Protein AF-A0A956K9M1-F1 (afdb_monomer_lite)

pLDDT: mean 91.15, std 8.99, range [33.88, 98.75]

Secondary structure (DSSP, 8-state):
-EEEEEETTTTEEEEEEE--STTS-EEEEEE-TTSEEEEEETTT--EEEEETTEEEEEE--S--TTGGG-SEEEEEEEE-TT-TTS--EEEEEEEE-SSSS-EEEEEEEEEEEE-TTT--EEEEEEEEEES-EEEE-TTS-EEEEETTTTEEEEE-TTT--EEEEEE-TT----SSEEEEEETTEEEEEEEPPPTTHHHHHHTTTTHHHHHHHSHHHHHHHHHHHHHTS-BTTTBTTS-HHHHHHHHHTSHHHHS-TT-PPEEEEEE--S-TTSS-S-EEEEES--SS--S-----SSS-S---

Sequence (304 aa):
GEIWTCDPLTDAFAEVGQVTCGSGLVYSMAVDHEGQGWIEDLDSRDLIRIDLANPQNCTEPPWVPGNGGFTYFGMGFVGDDTIAGGDCERLYLHSYSGQGPFTEGPGIGKLAAYDPADGSLTVLADIDYDGGEIDGTGDGRLFAFAGDPSKLIEYDPQTGDVLDVMVLADLPKTSASAFAFHSGDFYFFTEAVPPACGPCLEACTPTYLECLADPECAASLQCALDLGQLTDDCGGLAPQEVHNCLANQCLDSCFPVGGKPSQVTRLDWDESEGQGKVLEVVNAMAPIRVVGAGTSICAPLEVP

Radius of gyration: 19.81 Å; chains: 1; bounding box: 52×40×52 Å

Foldseek 3Di:
DWDWDADLVVRDIDTQGFQPPDVSAFQAWAAAQQRWIWTQHPPQSFTWIARSNGNPDIDGFPEDACVVNANDWAKEWAADPPDPDPGGTWIKTKHAPPDDPWAFAFLPIWIWIADRVHGDIGTQDRHGIHYWHWYYANVGWIWTFTHVQTWIWTADPRRRDTDDIDRPPPDHAEPAWEWEDDDQKIKIKAFFFAPQLVVLLVVLPDLSVVLCVDPVSVQLAVQCLRHLHRDCSHNVPRDVSSVCSCVPPCVCVSANDQGGFIWMWMFNRNCPVVPHGDIDGSGNGDPHRHRYDYDHNPHPPDDD

Structure (mmCIF, N/CA/C/O backbone):
data_AF-A0A956K9M1-F1
#
_entry.id   AF-A0A956K9M1-F1
#
loop_
_atom_site.group_PDB
_atom_site.id
_atom_site.type_symbol
_atom_site.label_atom_id
_atom_site.label_alt_id
_atom_site.label_comp_id
_atom_site.label_asym_id
_atom_site.label_entity_id
_atom_site.label_seq_id
_atom_site.pdbx_PDB_ins_code
_atom_site.Cartn_x
_atom_site.Cartn_y
_atom_site.Cartn_z
_atom_site.occupancy
_atom_site.B_iso_or_equiv
_atom_site.auth_seq_id
_atom_site.auth_comp_id
_atom_site.auth_asym_id
_atom_site.auth_atom_id
_atom_site.pdbx_PDB_model_num
ATOM 1 N N . GLY A 1 1 ? 4.391 15.221 -0.868 1.00 87.88 1 GLY A N 1
ATOM 2 C CA . GLY A 1 1 ? 3.368 14.190 -1.062 1.00 87.88 1 GLY A CA 1
ATOM 3 C C . GLY A 1 1 ? 2.221 14.852 -1.767 1.00 87.88 1 GLY A C 1
ATOM 4 O O . GLY A 1 1 ? 1.945 16.015 -1.484 1.00 87.88 1 GLY A O 1
ATOM 5 N N . GLU A 1 2 ? 1.604 14.158 -2.707 1.00 92.69 2 GLU A N 1
ATOM 6 C CA . GLU A 1 2 ? 0.445 14.650 -3.449 1.00 92.69 2 GLU A CA 1
ATOM 7 C C . GLU A 1 2 ? -0.739 13.740 -3.143 1.00 92.69 2 GLU A C 1
ATOM 9 O O . GLU A 1 2 ? -0.564 12.532 -2.996 1.00 92.69 2 GLU A O 1
ATOM 14 N N . ILE A 1 3 ? -1.926 14.326 -3.038 1.00 94.88 3 ILE A N 1
ATOM 15 C CA . ILE A 1 3 ? -3.191 13.617 -2.885 1.00 94.88 3 ILE A CA 1
ATOM 16 C C . ILE A 1 3 ? -3.884 13.597 -4.235 1.00 94.88 3 ILE A C 1
ATOM 18 O O . ILE A 1 3 ? -3.988 14.625 -4.910 1.00 94.88 3 ILE A O 1
ATOM 22 N N . TRP A 1 4 ? -4.372 12.421 -4.599 1.00 96.00 4 TRP A N 1
ATOM 23 C CA . TRP A 1 4 ? -5.077 12.163 -5.842 1.00 96.00 4 TRP A CA 1
ATOM 24 C C . TRP A 1 4 ? -6.339 11.360 -5.547 1.00 96.00 4 TRP A C 1
ATOM 26 O O . TRP A 1 4 ? -6.348 10.535 -4.635 1.00 96.00 4 TRP A O 1
ATOM 36 N N . THR A 1 5 ? -7.392 11.577 -6.328 1.00 94.81 5 THR A N 1
ATOM 37 C CA . THR A 1 5 ? -8.515 10.640 -6.407 1.00 94.81 5 THR A CA 1
ATOM 38 C C . THR A 1 5 ? -8.314 9.693 -7.584 1.00 94.81 5 THR A C 1
ATOM 40 O O . THR A 1 5 ? -7.739 10.076 -8.604 1.00 94.81 5 THR A O 1
ATOM 43 N N . CYS A 1 6 ? -8.794 8.461 -7.430 1.00 94.75 6 CYS A N 1
ATOM 44 C CA . CYS A 1 6 ? -8.887 7.457 -8.484 1.00 94.75 6 CYS A CA 1
ATOM 45 C C . CYS A 1 6 ? -10.361 7.068 -8.623 1.00 94.75 6 CYS A C 1
ATOM 47 O O . CYS A 1 6 ? -10.976 6.657 -7.639 1.00 94.75 6 CYS A O 1
ATOM 49 N N . ASP A 1 7 ? -10.934 7.237 -9.812 1.00 93.75 7 ASP A N 1
ATOM 50 C CA . ASP A 1 7 ? -12.268 6.737 -10.141 1.00 93.75 7 ASP A CA 1
ATOM 51 C C . ASP A 1 7 ? -12.136 5.351 -10.794 1.00 93.75 7 ASP A C 1
ATOM 53 O O . ASP A 1 7 ? -11.761 5.273 -11.969 1.00 93.75 7 ASP A O 1
ATOM 57 N N . PRO A 1 8 ? -12.460 4.259 -10.080 1.00 89.88 8 PRO A N 1
ATOM 58 C CA . PRO A 1 8 ? -12.302 2.906 -10.604 1.00 89.88 8 PRO A CA 1
ATOM 59 C C . PRO A 1 8 ? -13.246 2.583 -11.771 1.00 89.88 8 PRO A C 1
ATOM 61 O O . PRO A 1 8 ? -12.985 1.642 -12.515 1.00 89.88 8 PRO A O 1
ATOM 64 N N . LEU A 1 9 ? -14.324 3.352 -11.976 1.00 88.00 9 LEU A N 1
ATOM 65 C CA . LEU A 1 9 ? -15.261 3.130 -13.084 1.00 88.00 9 LEU A CA 1
ATOM 66 C C . LEU A 1 9 ? -14.752 3.710 -14.404 1.00 88.00 9 LEU A C 1
ATOM 68 O O . LEU A 1 9 ? -15.096 3.212 -15.478 1.00 88.00 9 LEU A O 1
ATOM 72 N N . THR A 1 10 ? -13.989 4.801 -14.334 1.00 91.50 10 THR A N 1
ATOM 73 C CA . THR A 1 10 ? -13.478 5.511 -15.516 1.00 91.50 10 THR A CA 1
ATOM 74 C C . THR A 1 10 ? -11.970 5.413 -15.680 1.00 91.50 10 THR A C 1
ATOM 76 O O . THR A 1 10 ? -11.446 5.890 -16.687 1.00 91.50 10 THR A O 1
ATOM 79 N N . ASP A 1 11 ? -11.291 4.793 -14.715 1.00 89.94 11 ASP A N 1
ATOM 80 C CA . ASP A 1 11 ? -9.838 4.729 -14.613 1.00 89.94 11 ASP A CA 1
ATOM 81 C C . ASP A 1 11 ? -9.170 6.122 -14.618 1.00 89.94 11 ASP A C 1
ATOM 83 O O . ASP A 1 11 ? -8.074 6.352 -15.139 1.00 89.94 11 ASP A O 1
ATOM 87 N N . ALA A 1 12 ? -9.882 7.114 -14.077 1.00 94.25 12 ALA A N 1
ATOM 88 C CA . ALA A 1 12 ? -9.448 8.500 -14.088 1.00 94.25 12 ALA A CA 1
ATOM 89 C C . ALA A 1 12 ? -8.765 8.873 -12.774 1.00 94.25 12 ALA A C 1
ATOM 91 O O . ALA A 1 12 ? -9.319 8.699 -11.690 1.00 94.25 12 ALA A O 1
ATOM 92 N N . PHE A 1 13 ? -7.589 9.481 -12.896 1.00 96.69 13 PHE A N 1
ATOM 93 C CA . PHE A 1 13 ? -6.879 10.099 -11.785 1.00 96.69 13 PHE A CA 1
ATOM 94 C C . PHE A 1 13 ? -7.046 11.616 -11.828 1.00 96.69 13 PHE A C 1
ATOM 96 O O . PHE A 1 13 ? -6.885 12.234 -12.886 1.00 96.69 13 PHE A O 1
ATOM 103 N N . ALA A 1 14 ? -7.317 12.227 -10.678 1.00 96.38 14 ALA A N 1
ATOM 104 C CA . ALA A 1 14 ? -7.372 13.678 -10.541 1.00 96.38 14 ALA A CA 1
ATOM 105 C C . ALA A 1 14 ? -6.569 14.149 -9.327 1.00 96.38 14 ALA A C 1
ATOM 107 O O . ALA A 1 14 ? -6.742 13.641 -8.221 1.00 96.38 14 ALA A O 1
ATOM 108 N N . GLU A 1 15 ? -5.694 15.132 -9.538 1.00 95.88 15 GLU A N 1
ATOM 109 C CA . GLU A 1 15 ? -4.942 15.752 -8.450 1.00 95.88 15 GLU A CA 1
ATOM 110 C C . GLU A 1 15 ? -5.897 16.555 -7.563 1.00 95.88 15 GLU A C 1
ATOM 112 O O . GLU A 1 15 ? -6.681 17.378 -8.044 1.00 95.88 15 GLU A O 1
ATOM 117 N N . VAL A 1 16 ? -5.806 16.322 -6.258 1.00 94.75 16 VAL A N 1
ATOM 118 C CA . VAL A 1 16 ? -6.547 17.055 -5.230 1.00 94.75 16 VAL A CA 1
ATOM 119 C C . VAL A 1 16 ? -5.688 18.192 -4.683 1.00 94.75 16 VAL A C 1
ATOM 121 O O . VAL A 1 16 ? -6.146 19.328 -4.559 1.00 94.75 16 VAL A O 1
ATOM 124 N N . GLY A 1 17 ? -4.422 17.904 -4.378 1.00 93.88 17 GLY A N 1
ATOM 125 C CA . GLY A 1 17 ? -3.460 18.906 -3.937 1.00 93.88 17 GLY A CA 1
ATOM 126 C C . GLY A 1 17 ? -2.275 18.320 -3.180 1.00 93.88 17 GLY A C 1
ATOM 127 O O . GLY A 1 17 ? -2.119 17.110 -3.047 1.00 93.88 17 GLY A O 1
ATOM 128 N N . GLN A 1 18 ? -1.424 19.200 -2.660 1.00 93.38 18 GLN A N 1
ATOM 129 C CA . GLN A 1 18 ? -0.199 18.811 -1.963 1.00 93.38 18 GLN A CA 1
ATOM 130 C C . GLN A 1 18 ? -0.388 18.717 -0.450 1.00 93.38 18 GLN A C 1
ATOM 132 O O . GLN A 1 18 ? -1.002 19.593 0.162 1.00 93.38 18 GLN A O 1
ATOM 137 N N . VAL A 1 19 ? 0.247 17.709 0.147 1.00 91.38 19 VAL A N 1
ATOM 138 C CA . VAL A 1 19 ? 0.427 17.593 1.597 1.00 91.38 19 VAL A CA 1
ATOM 139 C C . VAL A 1 19 ? 1.571 18.512 2.011 1.00 91.38 19 VAL A C 1
ATOM 141 O O . VAL A 1 19 ? 2.724 18.290 1.635 1.00 91.38 19 VAL A O 1
ATOM 144 N N . THR A 1 20 ? 1.259 19.553 2.781 1.00 90.62 20 THR A N 1
ATOM 145 C CA . THR A 1 20 ? 2.244 20.541 3.267 1.00 90.62 20 THR A CA 1
ATOM 146 C C . THR A 1 20 ? 2.568 20.399 4.754 1.00 90.62 20 THR A C 1
ATOM 148 O O . THR A 1 20 ? 3.214 21.273 5.330 1.00 90.62 20 THR A O 1
ATOM 151 N N . CYS A 1 21 ? 2.075 19.339 5.383 1.00 90.12 21 CYS A N 1
ATOM 152 C CA . CYS A 1 21 ? 2.193 19.081 6.814 1.00 90.12 21 CYS A CA 1
ATOM 153 C C . CYS A 1 21 ? 3.240 18.006 7.092 1.00 90.12 21 CYS A C 1
ATOM 155 O O . CYS A 1 21 ? 3.580 17.237 6.195 1.00 90.12 21 CYS A O 1
ATOM 157 N N . GLY A 1 22 ? 3.764 17.977 8.321 1.00 90.31 22 GLY A N 1
ATOM 158 C CA . GLY A 1 22 ? 4.891 17.110 8.664 1.00 90.31 22 GLY A CA 1
ATOM 159 C C . GLY A 1 22 ? 6.127 17.420 7.819 1.00 90.31 22 GLY A C 1
ATOM 160 O O . GLY A 1 22 ? 6.456 18.585 7.578 1.00 90.31 22 GLY A O 1
ATOM 161 N N . SER A 1 23 ? 6.804 16.373 7.355 1.00 92.81 23 SER A N 1
ATOM 162 C CA . SER A 1 23 ? 7.864 16.456 6.343 1.00 92.81 23 SER A CA 1
ATOM 163 C C . SER A 1 23 ? 7.312 16.657 4.928 1.00 92.81 23 SER A C 1
ATOM 165 O O . SER A 1 23 ? 8.042 17.056 4.017 1.00 92.81 23 SER A O 1
ATOM 167 N N . GLY A 1 24 ? 6.020 16.381 4.732 1.00 88.88 24 GLY A N 1
ATOM 168 C CA . GLY A 1 24 ? 5.377 16.300 3.429 1.00 88.88 24 GLY A CA 1
ATOM 169 C C . GLY A 1 24 ? 5.704 15.005 2.682 1.00 88.88 24 GLY A C 1
ATOM 170 O O . GLY A 1 24 ? 5.257 14.846 1.548 1.00 88.88 24 GLY A O 1
ATOM 171 N N . LEU A 1 25 ? 6.470 14.078 3.256 1.00 90.19 25 LEU A N 1
ATOM 172 C CA . LEU A 1 25 ? 6.719 12.756 2.686 1.00 90.19 25 LEU A CA 1
ATOM 173 C C . LEU A 1 25 ? 5.716 11.760 3.269 1.00 90.19 25 LEU A C 1
ATOM 175 O O . LEU A 1 25 ? 5.535 11.683 4.478 1.00 90.19 25 LEU A O 1
ATOM 179 N N . VAL A 1 26 ? 5.055 11.006 2.394 1.00 92.06 26 VAL A N 1
ATOM 180 C CA . VAL A 1 26 ? 3.988 10.069 2.767 1.00 92.06 26 VAL A CA 1
ATOM 181 C C . VAL A 1 26 ? 4.551 8.655 2.731 1.00 92.06 26 VAL A C 1
ATOM 183 O O . VAL A 1 26 ? 5.216 8.301 1.754 1.00 92.06 26 VAL A O 1
ATOM 186 N N . TYR A 1 27 ? 4.290 7.871 3.774 1.00 93.94 27 TYR A N 1
ATOM 187 C CA . TYR A 1 27 ? 4.576 6.437 3.789 1.00 93.94 27 TYR A CA 1
ATOM 188 C C . TYR A 1 27 ? 3.321 5.604 3.522 1.00 93.94 27 TYR A C 1
ATOM 190 O O . TYR A 1 27 ? 3.374 4.717 2.685 1.00 93.94 27 TYR A O 1
ATOM 198 N N . SER A 1 28 ? 2.208 5.925 4.185 1.00 95.50 28 SER A N 1
ATOM 199 C CA . SER A 1 28 ? 0.942 5.185 4.114 1.00 95.50 28 SER A CA 1
ATOM 200 C C . SER A 1 28 ? -0.247 6.137 4.273 1.00 95.50 28 SER A C 1
ATOM 202 O O . SER A 1 28 ? -0.081 7.261 4.765 1.00 95.50 28 SER A O 1
ATOM 204 N N . MET A 1 29 ? -1.437 5.715 3.838 1.00 96.12 29 MET A N 1
ATOM 205 C CA . MET A 1 29 ? -2.655 6.525 3.887 1.00 96.12 29 MET A CA 1
ATOM 206 C C . MET A 1 29 ? -3.911 5.677 4.125 1.00 96.12 29 MET A C 1
ATOM 208 O O . MET A 1 29 ? -4.049 4.633 3.507 1.00 96.12 29 MET A O 1
ATOM 212 N N . ALA A 1 30 ? -4.854 6.185 4.921 1.00 96.25 30 ALA A N 1
ATOM 213 C CA . ALA A 1 30 ? -6.238 5.710 5.003 1.00 96.25 30 ALA A CA 1
ATOM 214 C C . ALA A 1 30 ? -7.220 6.890 4.870 1.00 96.25 30 ALA A C 1
ATOM 216 O O . ALA A 1 30 ? -6.821 8.050 5.002 1.00 96.25 30 ALA A O 1
ATOM 217 N N . VAL A 1 31 ? -8.501 6.618 4.611 1.00 94.75 31 VAL A N 1
ATOM 218 C CA . VAL A 1 31 ? -9.548 7.650 4.506 1.00 94.75 31 VAL A CA 1
ATOM 219 C C . VAL A 1 31 ? -10.726 7.273 5.391 1.00 94.75 31 VAL A C 1
ATOM 221 O O . VAL A 1 31 ? -11.236 6.166 5.268 1.00 94.75 31 VAL A O 1
ATOM 224 N N . ASP A 1 32 ? -11.152 8.187 6.259 1.00 93.00 32 ASP A N 1
ATOM 225 C CA . ASP A 1 32 ? -12.304 7.968 7.139 1.00 93.00 32 ASP A CA 1
ATOM 226 C C . ASP A 1 32 ? -13.643 8.382 6.489 1.00 93.00 32 ASP A C 1
ATOM 228 O O . ASP A 1 32 ? -13.717 8.924 5.378 1.00 93.00 32 ASP A O 1
ATOM 232 N N . HIS A 1 33 ? -14.742 8.104 7.179 1.00 89.75 33 HIS A N 1
ATOM 233 C CA . HIS A 1 33 ? -16.123 8.399 6.797 1.00 89.75 33 HIS A CA 1
ATOM 234 C C . HIS A 1 33 ? -16.451 9.894 6.733 1.00 89.75 33 HIS A C 1
ATOM 236 O O . HIS A 1 33 ? -17.427 10.278 6.086 1.00 89.75 33 HIS A O 1
ATOM 242 N N . GLU A 1 34 ? -15.639 10.747 7.360 1.00 89.50 34 GLU A N 1
ATOM 243 C CA . GLU A 1 34 ? -15.756 12.206 7.286 1.00 89.50 34 GLU A CA 1
ATOM 244 C C . GLU A 1 34 ? -14.971 12.788 6.096 1.00 89.50 34 GLU A C 1
ATOM 246 O O . GLU A 1 34 ? -14.918 14.010 5.917 1.00 89.50 34 GLU A O 1
ATOM 251 N N . GLY A 1 35 ? -14.356 11.933 5.270 1.00 90.62 35 GLY A N 1
ATOM 252 C CA . GLY A 1 35 ? -13.523 12.352 4.147 1.00 90.62 35 GLY A CA 1
ATOM 253 C C . GLY A 1 35 ? -12.202 12.971 4.598 1.00 90.62 35 GLY A C 1
ATOM 254 O O . GLY A 1 35 ? -11.652 13.818 3.889 1.00 90.62 35 GLY A O 1
ATOM 255 N N . GLN A 1 36 ? -11.697 12.591 5.773 1.00 93.56 36 GLN A N 1
ATOM 256 C CA . GLN A 1 36 ? -10.361 12.966 6.215 1.00 93.56 36 GLN A CA 1
ATOM 257 C C . GLN A 1 36 ? -9.350 11.906 5.784 1.00 93.56 36 GLN A C 1
ATOM 259 O O . GLN A 1 36 ? -9.553 10.704 5.951 1.00 93.56 36 GLN A O 1
ATOM 264 N N . GLY A 1 37 ? -8.220 12.366 5.258 1.00 95.38 37 GLY A N 1
ATOM 265 C CA . GLY A 1 37 ? -7.063 11.526 4.996 1.00 95.38 37 GLY A CA 1
ATOM 266 C C . GLY A 1 37 ? -6.228 11.374 6.258 1.00 95.38 37 GLY A C 1
ATOM 267 O O . GLY A 1 37 ? -5.840 12.370 6.863 1.00 95.38 37 GLY A O 1
ATOM 268 N N . TRP A 1 38 ? -5.915 10.144 6.630 1.00 96.81 38 TRP A N 1
ATOM 269 C CA . TRP A 1 38 ? -4.969 9.799 7.684 1.00 96.81 38 TRP A CA 1
ATOM 270 C C . TRP A 1 38 ? -3.669 9.385 7.021 1.00 96.81 38 TRP A C 1
ATOM 272 O O . TRP A 1 38 ? -3.685 8.517 6.159 1.00 96.81 38 TRP A O 1
ATOM 282 N N . ILE A 1 39 ? -2.563 10.031 7.369 1.00 96.69 39 ILE A N 1
ATOM 283 C CA . ILE A 1 39 ? -1.270 9.890 6.697 1.00 96.69 39 ILE A CA 1
ATOM 284 C C . ILE A 1 39 ? -0.215 9.519 7.724 1.00 96.69 39 ILE A C 1
ATOM 286 O O . ILE A 1 39 ? -0.049 10.233 8.711 1.00 96.69 39 ILE A O 1
ATOM 290 N N . GLU A 1 40 ? 0.532 8.451 7.460 1.00 96.56 40 GLU A N 1
ATOM 291 C CA . GLU A 1 40 ? 1.794 8.213 8.153 1.00 96.56 40 GLU A CA 1
ATOM 292 C C . GLU A 1 40 ? 2.888 9.025 7.455 1.00 96.56 40 GLU A C 1
ATOM 294 O O . GLU A 1 40 ? 3.178 8.829 6.267 1.00 96.56 40 GLU A O 1
ATOM 299 N N . ASP A 1 41 ? 3.481 9.964 8.188 1.00 95.31 41 ASP A N 1
ATOM 300 C CA . ASP A 1 41 ? 4.607 10.756 7.707 1.00 95.31 41 ASP A CA 1
ATOM 301 C C . ASP A 1 41 ? 5.881 9.907 7.682 1.00 95.31 41 ASP A C 1
ATOM 303 O O . ASP A 1 41 ? 6.277 9.323 8.691 1.00 95.31 41 ASP A O 1
ATOM 307 N N . LEU A 1 42 ? 6.555 9.865 6.535 1.00 93.06 42 LEU A N 1
ATOM 308 C CA . LEU A 1 42 ? 7.711 8.993 6.327 1.00 93.06 42 LEU A CA 1
ATOM 309 C C . LEU A 1 42 ? 8.895 9.321 7.252 1.00 93.06 42 LEU A C 1
ATOM 311 O O . LEU A 1 42 ? 9.603 8.414 7.694 1.00 93.06 42 LEU A O 1
ATOM 315 N N . ASP A 1 43 ? 9.136 10.601 7.535 1.00 93.31 43 ASP A N 1
ATOM 316 C CA . ASP A 1 43 ? 10.315 11.026 8.291 1.00 93.31 43 ASP A CA 1
ATOM 317 C C . ASP A 1 43 ? 10.043 11.013 9.797 1.00 93.31 43 ASP A C 1
ATOM 319 O O . ASP A 1 43 ? 10.848 10.484 10.574 1.00 93.31 43 ASP A O 1
ATOM 323 N N . SER A 1 44 ? 8.927 11.611 10.230 1.00 93.75 44 SER A N 1
ATOM 324 C CA . SER A 1 44 ? 8.593 11.701 11.656 1.00 93.75 44 SER A CA 1
ATOM 325 C C . SER A 1 44 ? 7.967 10.421 12.203 1.00 93.75 44 SER A C 1
ATOM 327 O O . SER A 1 44 ? 8.075 10.184 13.410 1.00 93.75 44 SER A O 1
ATOM 329 N N . ARG A 1 45 ? 7.369 9.590 11.334 1.00 94.62 45 ARG A N 1
ATOM 330 C CA . ARG A 1 45 ? 6.555 8.404 11.680 1.00 94.62 45 ARG A CA 1
ATOM 331 C C . ARG A 1 45 ? 5.342 8.762 12.533 1.00 94.62 45 ARG A C 1
ATOM 333 O O . ARG A 1 45 ? 4.876 7.975 13.362 1.00 94.62 45 ARG A O 1
ATOM 340 N N . ASP A 1 46 ? 4.912 10.010 12.396 1.00 94.88 46 ASP A N 1
ATOM 341 C CA . ASP A 1 46 ? 3.738 10.533 13.066 1.00 94.88 46 ASP A CA 1
ATOM 342 C C . ASP A 1 46 ? 2.499 10.329 12.193 1.00 94.88 46 ASP A C 1
ATOM 344 O O . ASP A 1 46 ? 2.614 10.197 10.971 1.00 94.88 46 ASP A O 1
ATOM 348 N N . LEU A 1 47 ? 1.321 10.333 12.815 1.00 95.94 47 LEU A N 1
ATOM 349 C CA . LEU A 1 47 ? 0.066 10.385 12.082 1.00 95.94 47 LEU A CA 1
ATOM 350 C C . LEU A 1 47 ? -0.345 11.838 11.884 1.00 95.94 47 LEU A C 1
ATOM 352 O O . LEU A 1 47 ? -0.344 12.651 12.805 1.00 95.94 47 LEU A O 1
ATOM 356 N N . ILE A 1 48 ? -0.738 12.159 10.661 1.00 95.88 48 ILE A N 1
ATOM 357 C CA . ILE A 1 48 ? -1.269 13.460 10.282 1.00 95.88 48 ILE A CA 1
ATOM 358 C C . ILE A 1 48 ? -2.649 13.219 9.701 1.00 95.88 48 ILE A C 1
ATOM 360 O O . ILE A 1 48 ? -2.811 12.411 8.791 1.00 95.88 48 ILE A O 1
ATOM 364 N N . ARG A 1 49 ? -3.646 13.946 10.197 1.00 96.19 49 ARG A N 1
ATOM 365 C CA . ARG A 1 49 ? -4.981 13.954 9.606 1.00 96.19 49 ARG A CA 1
ATOM 366 C C . ARG A 1 49 ? -5.177 15.220 8.789 1.00 96.19 49 ARG A C 1
ATOM 368 O O . ARG A 1 49 ? -4.883 16.310 9.283 1.00 96.19 49 ARG A O 1
ATOM 375 N N . ILE A 1 50 ? -5.688 15.075 7.574 1.00 95.31 50 ILE A N 1
ATOM 376 C CA . ILE A 1 50 ? -5.942 16.161 6.629 1.00 95.31 50 ILE A CA 1
ATOM 377 C C . ILE A 1 50 ? -7.389 16.146 6.144 1.00 95.31 50 ILE A C 1
ATOM 379 O O . ILE A 1 50 ? -7.978 15.084 5.971 1.00 95.31 50 ILE A O 1
ATOM 383 N N . ASP A 1 51 ? -7.932 17.321 5.843 1.00 93.31 51 ASP A N 1
ATOM 384 C CA . ASP A 1 51 ? -9.181 17.438 5.087 1.00 93.31 51 ASP A CA 1
ATOM 385 C C . ASP A 1 51 ? -8.889 17.189 3.600 1.00 93.31 51 ASP A C 1
ATOM 387 O O . ASP A 1 51 ? -8.117 17.935 2.994 1.00 93.31 51 ASP A O 1
ATOM 391 N N . LEU A 1 52 ? -9.489 16.168 2.980 1.00 92.81 52 LEU A N 1
ATOM 392 C CA . LEU A 1 52 ? -9.245 15.885 1.560 1.00 92.81 52 LEU A CA 1
ATOM 393 C C . LEU A 1 52 ? -9.767 16.994 0.640 1.00 92.81 52 LEU A C 1
ATOM 395 O O . LEU A 1 52 ? -9.235 17.172 -0.451 1.00 92.81 52 LEU A O 1
ATOM 399 N N . ALA A 1 53 ? -10.745 17.798 1.063 1.00 91.44 53 ALA A N 1
ATOM 400 C CA . ALA A 1 53 ? -11.169 18.971 0.299 1.00 91.44 53 ALA A CA 1
ATOM 401 C C . ALA A 1 53 ? -10.164 20.136 0.394 1.00 91.44 53 ALA A C 1
ATOM 403 O O . ALA A 1 53 ? -10.229 21.080 -0.398 1.00 91.44 53 ALA A O 1
ATOM 404 N N . ASN A 1 54 ? -9.245 20.094 1.363 1.00 90.94 54 ASN A N 1
ATOM 405 C CA . ASN A 1 54 ? -8.225 21.111 1.601 1.00 90.94 54 ASN A CA 1
ATOM 406 C C . ASN A 1 54 ? -6.971 20.491 2.261 1.00 90.94 54 ASN A C 1
ATOM 408 O O . ASN A 1 54 ? -6.760 20.694 3.463 1.00 90.94 54 ASN A O 1
ATOM 412 N N . PRO A 1 55 ? -6.119 19.765 1.502 1.00 91.62 55 PRO A N 1
ATOM 413 C CA . PRO A 1 55 ? -5.010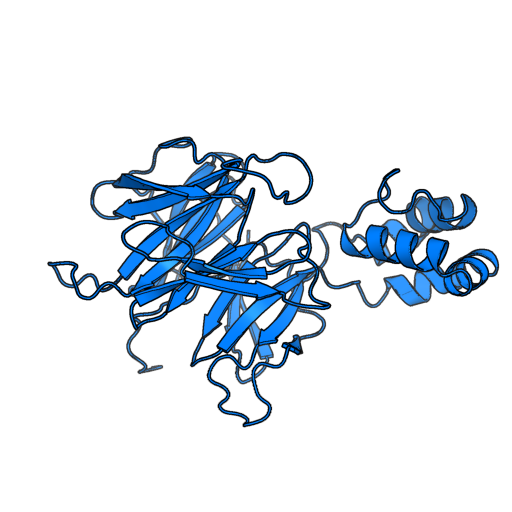 18.960 2.045 1.00 91.62 55 PRO A CA 1
ATOM 414 C C . PRO A 1 55 ? -3.940 19.726 2.842 1.00 91.62 55 PRO A C 1
ATOM 416 O O . PRO A 1 55 ? -3.044 19.122 3.430 1.00 91.62 55 PRO A O 1
ATOM 419 N N . GLN A 1 56 ? -4.001 21.059 2.853 1.00 90.00 56 GLN A N 1
ATOM 420 C CA . GLN A 1 56 ? -3.129 21.923 3.648 1.00 90.00 56 GLN A CA 1
ATOM 421 C C . GLN A 1 56 ? -3.641 22.139 5.084 1.00 90.00 56 GLN A C 1
ATOM 423 O O . GLN A 1 56 ? -2.914 22.687 5.916 1.00 90.00 56 GLN A O 1
ATOM 428 N N . ASN A 1 57 ? -4.889 21.765 5.381 1.00 92.06 57 ASN A N 1
ATOM 429 C CA . ASN A 1 57 ? -5.482 21.867 6.708 1.00 92.06 57 ASN A CA 1
ATOM 430 C C . ASN A 1 57 ? -5.263 20.570 7.488 1.00 92.06 57 ASN A C 1
ATOM 432 O O . ASN A 1 57 ? -5.905 19.562 7.202 1.00 92.06 57 ASN A O 1
ATOM 436 N N . CYS A 1 58 ? -4.371 20.619 8.475 1.00 91.81 58 CYS A N 1
ATOM 437 C CA . CYS A 1 58 ? -3.905 19.429 9.170 1.00 91.81 58 CYS A CA 1
ATOM 438 C C . CYS A 1 58 ? -4.151 19.493 10.669 1.00 91.81 58 CYS A C 1
ATOM 440 O O . CYS A 1 58 ? -4.045 20.545 11.304 1.00 91.81 58 CYS A O 1
ATOM 442 N N . THR A 1 59 ? -4.410 18.325 11.237 1.00 94.81 59 THR A N 1
ATOM 443 C CA . THR A 1 59 ? -4.479 18.089 12.675 1.00 94.81 59 THR A CA 1
ATOM 444 C C . THR A 1 59 ? -3.614 16.890 13.025 1.00 94.81 59 THR A C 1
ATOM 446 O O . THR A 1 59 ? -3.524 15.956 12.235 1.00 94.81 59 THR A O 1
ATOM 449 N N . GLU A 1 60 ? -3.005 16.908 14.204 1.00 92.19 60 GLU A N 1
ATOM 450 C CA . GLU A 1 60 ? -2.239 15.781 14.739 1.00 92.19 60 GLU A CA 1
ATOM 451 C C . GLU A 1 60 ? -3.170 14.952 15.638 1.00 92.19 60 GLU A C 1
ATOM 453 O O . GLU A 1 60 ? -3.634 15.462 16.668 1.00 92.19 60 GLU A O 1
ATOM 458 N N . PRO A 1 61 ? -3.511 13.710 15.254 1.00 93.69 61 PRO A N 1
ATOM 459 C CA . PRO A 1 61 ? -4.165 12.763 16.144 1.00 93.69 61 PRO A CA 1
ATOM 460 C C . PRO A 1 61 ? -3.272 12.443 17.354 1.00 93.69 61 PRO A C 1
ATOM 462 O O . PRO A 1 61 ? -2.067 12.694 17.322 1.00 93.69 61 PRO A O 1
ATOM 465 N N . PRO A 1 62 ? -3.821 11.855 18.429 1.00 94.00 62 PRO A N 1
ATOM 466 C CA . PRO A 1 62 ? -3.051 11.438 19.604 1.00 94.00 62 PRO A CA 1
ATOM 467 C C . PRO A 1 62 ? -2.212 10.172 19.329 1.00 94.00 62 PRO A C 1
ATOM 469 O O . PRO A 1 62 ? -2.306 9.174 20.043 1.00 94.00 62 PRO A O 1
ATOM 472 N N . TRP A 1 63 ? -1.414 10.174 18.265 1.00 95.62 63 TRP A N 1
ATOM 473 C CA . TRP A 1 63 ? -0.472 9.112 17.939 1.00 95.62 63 TRP A CA 1
ATOM 474 C C . TRP A 1 63 ? 0.868 9.340 18.636 1.00 95.62 63 TRP A C 1
ATOM 476 O O . TRP A 1 63 ? 1.274 10.463 18.933 1.00 95.62 63 TRP A O 1
ATOM 486 N N . VAL A 1 64 ? 1.562 8.242 18.928 1.00 94.44 64 VAL A N 1
ATOM 487 C CA . VAL A 1 64 ? 2.934 8.275 19.428 1.00 94.44 64 VAL A CA 1
ATOM 488 C C . VAL A 1 64 ? 3.768 7.363 18.532 1.00 94.44 64 VAL A C 1
ATOM 490 O O . VAL A 1 64 ? 3.534 6.152 18.540 1.00 94.44 64 VAL A O 1
ATOM 493 N N . PRO A 1 65 ? 4.761 7.892 17.799 1.00 94.88 65 PRO A N 1
ATOM 494 C CA . PRO A 1 65 ? 5.619 7.081 16.942 1.00 94.88 65 PRO A CA 1
ATOM 495 C C . PRO A 1 65 ? 6.243 5.888 17.681 1.00 94.88 65 PRO A C 1
ATOM 497 O O . PRO A 1 65 ? 6.803 6.038 18.772 1.00 94.88 65 PRO A O 1
ATOM 500 N N . GLY A 1 66 ? 6.168 4.693 17.088 1.00 93.31 66 GLY A N 1
ATOM 501 C CA . GLY A 1 66 ? 6.689 3.458 17.686 1.00 93.31 66 GLY A CA 1
ATOM 502 C C . GLY A 1 66 ? 5.759 2.789 18.705 1.00 93.31 66 GLY A C 1
ATOM 503 O O . GLY A 1 66 ? 6.137 1.760 19.279 1.00 93.31 66 GLY A O 1
ATOM 504 N N . ASN A 1 67 ? 4.567 3.339 18.968 1.00 93.56 67 ASN A N 1
ATOM 505 C CA . ASN A 1 67 ? 3.611 2.750 19.905 1.00 93.56 67 ASN A CA 1
ATOM 506 C C . ASN A 1 67 ? 3.259 1.310 19.499 1.00 93.56 67 ASN A C 1
ATOM 508 O O . ASN A 1 67 ? 3.088 1.007 18.323 1.00 93.56 67 ASN A O 1
ATOM 512 N N . GLY A 1 68 ? 3.220 0.388 20.464 1.00 93.44 68 GLY A N 1
ATOM 513 C CA . GLY A 1 68 ? 2.963 -1.038 20.205 1.00 93.44 68 GLY A CA 1
ATOM 514 C C . GLY A 1 68 ? 3.987 -1.753 19.308 1.00 93.44 68 GLY A C 1
ATOM 515 O O . GLY A 1 68 ? 3.755 -2.902 18.939 1.00 93.44 68 GLY A O 1
ATOM 516 N N . GLY A 1 69 ? 5.116 -1.116 18.971 1.00 93.12 69 GLY A N 1
ATOM 517 C CA . GLY A 1 69 ? 6.101 -1.639 18.017 1.00 93.12 69 GLY A CA 1
ATOM 518 C C . GLY A 1 69 ? 5.861 -1.227 16.560 1.00 93.12 69 GLY A C 1
ATOM 519 O O . GLY A 1 69 ? 6.570 -1.710 15.683 1.00 93.12 69 GLY A O 1
ATOM 520 N N . PHE A 1 70 ? 4.915 -0.325 16.294 1.00 96.00 70 PHE A N 1
ATOM 521 C CA . PHE A 1 70 ? 4.597 0.172 14.954 1.00 96.00 70 PHE A CA 1
ATOM 522 C C . PHE A 1 70 ? 5.459 1.400 14.635 1.00 96.00 70 PHE A C 1
ATOM 524 O O . PHE A 1 70 ? 5.215 2.493 15.143 1.00 96.00 70 PHE A O 1
ATOM 531 N N . THR A 1 71 ? 6.524 1.192 13.854 1.00 91.62 71 THR A N 1
ATOM 532 C CA . THR A 1 71 ? 7.434 2.271 13.407 1.00 91.62 71 THR A CA 1
ATOM 533 C C . THR A 1 71 ? 7.121 2.748 11.994 1.00 91.62 71 THR A C 1
ATOM 535 O O . THR A 1 71 ? 7.259 3.934 11.740 1.00 91.62 71 THR A O 1
ATOM 538 N N . TYR A 1 72 ? 6.759 1.809 11.122 1.00 95.56 72 TYR A N 1
ATOM 539 C CA . TYR A 1 72 ? 6.137 2.015 9.820 1.00 95.56 72 TYR A CA 1
ATOM 540 C C . TYR A 1 72 ? 4.947 1.068 9.741 1.00 95.56 72 TYR A C 1
ATOM 542 O O . TYR A 1 72 ? 5.015 -0.025 10.330 1.00 95.56 72 TYR A O 1
ATOM 550 N N . PHE A 1 73 ? 3.874 1.442 9.054 1.00 96.88 73 PHE A N 1
ATOM 551 C CA . PHE A 1 73 ? 2.711 0.573 8.934 1.00 96.88 73 PHE A CA 1
ATOM 552 C C . PHE A 1 73 ? 1.808 0.884 7.735 1.00 96.88 73 PHE A C 1
ATOM 554 O O . PHE A 1 73 ? 1.543 2.030 7.383 1.00 96.88 73 PHE A O 1
ATOM 561 N N . GLY A 1 74 ? 1.251 -0.173 7.145 1.00 96.69 74 GLY A N 1
ATOM 562 C CA . GLY A 1 74 ? 0.037 -0.044 6.342 1.00 96.69 74 GLY A CA 1
ATOM 563 C C . GLY A 1 74 ? -1.149 0.238 7.262 1.00 96.69 74 GLY A C 1
ATOM 564 O O . GLY A 1 74 ? -1.181 -0.261 8.392 1.00 96.69 74 GLY A O 1
ATOM 565 N N . MET A 1 75 ? -2.117 1.031 6.809 1.00 97.56 75 MET A N 1
ATOM 566 C CA . MET A 1 75 ? -3.321 1.322 7.588 1.00 97.56 75 MET A CA 1
ATOM 567 C C . MET A 1 75 ? -4.563 1.421 6.713 1.00 97.56 75 MET A C 1
ATOM 569 O O . MET A 1 75 ? -4.470 1.799 5.553 1.00 97.56 75 MET A O 1
ATOM 573 N N . GLY A 1 76 ? -5.715 1.121 7.306 1.00 96.69 76 GLY A N 1
ATOM 574 C CA . GLY A 1 76 ? -7.007 1.129 6.627 1.00 96.69 76 GLY A CA 1
ATOM 575 C C . GLY A 1 76 ? -8.156 1.125 7.627 1.00 96.69 76 GLY A C 1
ATOM 576 O O . GLY A 1 76 ? -8.016 0.603 8.741 1.00 96.69 76 GLY A O 1
ATOM 577 N N . PHE A 1 77 ? -9.277 1.736 7.250 1.00 95.75 77 PHE A N 1
ATOM 578 C CA . PHE A 1 77 ? -10.491 1.739 8.064 1.00 95.75 77 PHE A CA 1
ATOM 579 C C . PHE A 1 77 ? -11.352 0.519 7.733 1.00 95.75 77 PHE A C 1
ATOM 581 O O . PHE A 1 77 ? -11.518 0.156 6.573 1.00 95.75 77 PHE A O 1
ATOM 588 N N . VAL A 1 78 ? -11.901 -0.125 8.764 1.00 94.44 78 VAL A N 1
ATOM 589 C CA . VAL A 1 78 ? -12.777 -1.301 8.631 1.00 94.44 78 VAL A CA 1
ATOM 590 C C . VAL A 1 78 ? -14.091 -1.052 9.350 1.00 94.44 78 VAL A C 1
ATOM 592 O O . VAL A 1 78 ? -14.080 -0.495 10.448 1.00 94.44 78 VAL A O 1
ATOM 595 N N . GL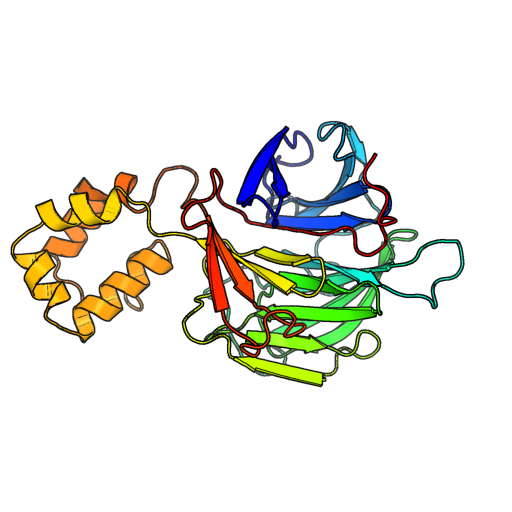Y A 1 79 ? -15.206 -1.472 8.743 1.00 92.25 79 GLY A N 1
ATOM 596 C CA . GLY A 1 79 ? -16.539 -1.225 9.274 1.00 92.25 79 GLY A CA 1
ATOM 597 C C . GLY A 1 79 ? -16.705 -1.908 10.628 1.00 92.25 79 GLY A C 1
ATOM 598 O O . GLY A 1 79 ? -16.341 -3.068 10.796 1.00 92.25 79 GLY A O 1
ATOM 599 N N . ASP A 1 80 ? -17.239 -1.202 11.612 1.00 88.75 80 ASP A N 1
ATOM 600 C CA . ASP A 1 80 ? -17.491 -1.731 12.947 1.00 88.75 80 ASP A CA 1
ATOM 601 C C . ASP A 1 80 ? -18.803 -1.143 13.478 1.00 88.75 80 ASP A C 1
ATOM 603 O O . ASP A 1 80 ? -18.861 -0.042 14.027 1.00 88.75 80 ASP A O 1
ATOM 607 N N . ASP A 1 81 ? -19.881 -1.911 13.317 1.00 81.25 81 ASP A N 1
ATOM 608 C CA . ASP A 1 81 ? -21.222 -1.558 13.786 1.00 81.25 81 ASP A CA 1
ATOM 609 C C . ASP A 1 81 ? -21.378 -1.653 15.316 1.00 81.25 81 ASP A C 1
ATOM 611 O O . ASP A 1 81 ? -22.431 -1.308 15.865 1.00 81.25 81 ASP A O 1
ATOM 615 N N . THR A 1 82 ? -20.335 -2.101 16.022 1.00 81.31 82 THR A N 1
ATOM 616 C CA . THR A 1 82 ? -20.319 -2.218 17.482 1.00 81.31 82 THR A CA 1
ATOM 617 C C . THR A 1 82 ? -19.838 -0.944 18.174 1.00 81.31 82 THR A C 1
ATOM 619 O O . THR A 1 82 ? -20.003 -0.815 19.394 1.00 81.31 82 THR A O 1
ATOM 622 N N . ILE A 1 83 ? -19.291 0.022 17.426 1.00 77.38 83 ILE A N 1
ATOM 623 C CA . ILE A 1 83 ? -18.811 1.286 17.989 1.00 77.38 83 ILE A CA 1
ATOM 624 C C . ILE A 1 83 ? -19.999 2.163 18.390 1.00 77.38 83 ILE A C 1
ATOM 626 O O . ILE A 1 83 ? -20.898 2.491 17.616 1.00 77.38 83 ILE A O 1
ATOM 630 N N . ALA A 1 84 ? -20.020 2.549 19.663 1.00 68.56 84 ALA A N 1
ATOM 631 C CA . ALA A 1 84 ? -21.027 3.454 20.188 1.00 68.56 84 ALA A CA 1
ATOM 632 C C . ALA A 1 84 ? -20.604 4.906 19.941 1.00 68.56 84 ALA A C 1
ATOM 634 O O . ALA A 1 84 ? -19.514 5.295 20.337 1.00 68.56 84 ALA A O 1
ATOM 635 N N . GLY A 1 85 ? -21.501 5.735 19.403 1.00 65.88 85 GLY A N 1
ATOM 636 C CA . GLY A 1 85 ? -21.259 7.180 19.278 1.00 65.88 85 GLY A CA 1
ATOM 637 C C . GLY A 1 85 ? -21.501 7.763 17.891 1.00 65.88 85 GLY A C 1
ATOM 638 O O . GLY A 1 85 ? -21.571 8.982 17.780 1.00 65.88 85 GLY A O 1
ATOM 639 N N . GLY A 1 86 ? -21.730 6.922 16.881 1.00 63.69 86 GLY A N 1
ATOM 640 C CA . GLY A 1 86 ? -21.941 7.358 15.498 1.00 63.69 86 GLY A CA 1
ATOM 641 C C . GLY A 1 86 ? -20.758 7.055 14.585 1.00 63.69 86 GLY A C 1
ATOM 642 O O . GLY A 1 86 ? -20.946 7.075 13.374 1.00 63.69 86 GLY A O 1
ATOM 643 N N . ASP A 1 87 ? -19.605 6.702 15.155 1.00 74.75 87 ASP A N 1
ATOM 644 C CA . ASP A 1 87 ? -18.509 6.095 14.407 1.00 74.75 87 ASP A CA 1
ATOM 645 C C . ASP A 1 87 ? -18.950 4.724 13.891 1.00 74.75 87 ASP A C 1
ATOM 647 O O . ASP A 1 87 ? -19.649 3.972 14.574 1.00 74.75 87 ASP A O 1
ATOM 651 N N . CYS A 1 88 ? -18.562 4.426 12.662 1.00 86.56 88 CYS A N 1
ATOM 652 C CA . CYS A 1 88 ? -18.963 3.227 11.934 1.00 86.56 88 CYS A CA 1
ATOM 653 C C . CYS A 1 88 ? -17.763 2.357 11.550 1.00 86.56 88 CYS A C 1
ATOM 655 O O . CYS A 1 88 ? -17.937 1.367 10.847 1.00 86.56 88 CYS A O 1
ATOM 657 N N . GLU A 1 89 ? -16.552 2.763 11.933 1.00 91.31 89 GLU A N 1
ATOM 658 C CA . GLU A 1 89 ? -15.303 2.176 11.470 1.00 91.31 89 GLU A CA 1
ATOM 659 C C . GLU A 1 89 ? -14.195 2.312 12.513 1.00 91.31 89 GLU A C 1
ATOM 661 O O . GLU A 1 89 ? -14.208 3.209 13.359 1.00 91.31 89 GLU A O 1
ATOM 666 N N . ARG A 1 90 ? -13.205 1.426 12.431 1.00 92.62 90 ARG A N 1
ATOM 667 C CA . ARG A 1 90 ? -11.987 1.463 13.244 1.00 92.62 90 ARG A CA 1
ATOM 668 C C . ARG A 1 90 ? -10.759 1.466 12.344 1.00 92.62 90 ARG A C 1
ATOM 670 O O . ARG A 1 90 ? -10.752 0.791 11.317 1.00 92.62 90 ARG A O 1
ATOM 677 N N . LEU A 1 91 ? -9.719 2.199 12.745 1.00 95.88 91 LEU A N 1
ATOM 678 C CA . LEU A 1 91 ? -8.435 2.196 12.048 1.00 95.88 91 LEU A CA 1
ATOM 679 C C . LEU A 1 91 ? -7.630 0.962 12.458 1.00 95.88 91 LEU A C 1
ATOM 681 O O . LEU A 1 91 ? -7.402 0.727 13.645 1.00 95.88 91 LEU A O 1
ATOM 685 N N . TYR A 1 92 ? -7.163 0.195 11.485 1.00 97.94 92 TYR A N 1
ATOM 686 C CA . TYR A 1 92 ? -6.252 -0.924 11.702 1.00 97.94 92 TYR A CA 1
ATOM 687 C C . TYR A 1 92 ? -4.852 -0.559 11.223 1.00 97.94 92 TYR A C 1
ATOM 689 O O . TYR A 1 92 ? -4.703 0.290 10.346 1.00 97.94 92 TYR A O 1
ATOM 697 N N . LEU A 1 93 ? -3.833 -1.208 11.793 1.00 98.31 93 LEU A N 1
ATOM 698 C CA . LEU A 1 93 ? -2.422 -1.023 11.449 1.00 98.31 93 LEU A CA 1
ATOM 699 C C . LEU A 1 93 ? -1.748 -2.379 11.214 1.00 98.31 93 LEU A C 1
ATOM 701 O O . LEU A 1 93 ? -1.926 -3.307 12.009 1.00 98.31 93 LEU A O 1
ATOM 705 N N . HIS A 1 94 ? -0.907 -2.463 10.185 1.00 97.81 94 HIS A N 1
ATOM 706 C CA . HIS A 1 94 ? -0.090 -3.629 9.853 1.00 97.81 94 HIS A CA 1
ATOM 707 C C . HIS A 1 94 ? 1.385 -3.235 9.832 1.00 97.81 94 HIS A C 1
ATOM 709 O O . HIS A 1 94 ? 1.815 -2.441 8.999 1.00 97.81 94 HIS A O 1
ATOM 715 N N . SER A 1 95 ? 2.180 -3.779 10.752 1.00 97.06 95 SER A N 1
ATOM 716 C CA . SER A 1 95 ? 3.549 -3.302 10.964 1.00 97.06 95 SER A CA 1
ATOM 717 C C . SER A 1 95 ? 4.472 -3.574 9.777 1.00 97.06 95 SER A C 1
ATOM 719 O O . SER A 1 95 ? 4.358 -4.614 9.121 1.00 97.06 95 SER A O 1
ATOM 721 N N . TYR A 1 96 ? 5.465 -2.706 9.619 1.00 95.50 96 TYR A N 1
ATOM 722 C CA . TYR A 1 96 ? 6.653 -2.919 8.807 1.00 95.50 96 TYR A CA 1
ATOM 723 C C . TYR A 1 96 ? 7.922 -2.554 9.588 1.00 95.50 96 TYR A C 1
ATOM 725 O O . TYR A 1 96 ? 7.986 -1.536 10.286 1.00 95.50 96 TYR A O 1
ATOM 733 N N . SER A 1 97 ? 8.961 -3.374 9.456 1.00 91.44 97 SER A N 1
ATOM 734 C CA . SER A 1 97 ? 10.252 -3.197 10.122 1.00 91.44 97 SER A CA 1
ATOM 735 C C . SER A 1 97 ? 11.089 -2.053 9.541 1.00 91.44 97 SER A C 1
ATOM 737 O O . SER A 1 97 ? 12.025 -1.573 10.189 1.00 91.44 97 SER A O 1
ATOM 739 N N . GLY A 1 98 ? 10.778 -1.602 8.320 1.00 86.19 98 GLY A N 1
ATOM 740 C CA . GLY A 1 98 ? 11.590 -0.624 7.599 1.00 86.19 98 GLY A CA 1
ATOM 741 C C . GLY A 1 98 ? 12.853 -1.218 6.970 1.00 86.19 98 GLY A C 1
ATOM 742 O O . GLY A 1 98 ? 13.738 -0.448 6.591 1.00 86.19 98 GLY A O 1
ATOM 743 N N . GLN A 1 99 ? 13.004 -2.547 6.929 1.00 74.56 99 GLN A N 1
ATOM 744 C CA . GLN A 1 99 ? 14.225 -3.226 6.492 1.00 74.56 99 GLN A CA 1
ATOM 745 C C . GLN A 1 99 ? 13.946 -4.330 5.468 1.00 74.56 99 GLN A C 1
ATOM 747 O O . GLN A 1 99 ? 13.173 -5.242 5.729 1.00 74.56 99 GLN A O 1
ATOM 752 N N . GLY A 1 100 ? 14.711 -4.321 4.372 1.00 66.56 100 GLY A N 1
ATOM 753 C CA . GLY A 1 100 ? 14.738 -5.426 3.411 1.00 66.56 100 GLY A CA 1
ATOM 754 C C . GLY A 1 100 ? 13.482 -5.536 2.535 1.00 66.56 100 GLY A C 1
ATOM 755 O O . GLY A 1 100 ? 12.676 -4.609 2.498 1.00 66.56 100 GLY A O 1
ATOM 756 N N . PRO A 1 101 ? 13.350 -6.626 1.758 1.00 70.38 101 PRO A N 1
ATOM 757 C CA . PRO A 1 101 ? 12.112 -6.925 1.043 1.00 70.38 101 PRO A CA 1
ATOM 758 C C . PRO A 1 101 ? 10.988 -7.260 2.033 1.00 70.38 101 PRO A C 1
ATOM 760 O O . PRO A 1 101 ? 11.254 -7.614 3.180 1.00 70.38 101 PRO A O 1
ATOM 763 N N . PHE A 1 102 ? 9.733 -7.194 1.585 1.00 83.19 102 PHE A N 1
ATOM 764 C CA . PHE A 1 102 ? 8.607 -7.714 2.362 1.00 83.19 102 PHE A CA 1
ATOM 765 C C . PHE A 1 102 ? 8.828 -9.211 2.585 1.00 83.19 102 PHE A C 1
ATOM 767 O O . PHE A 1 102 ? 8.870 -9.979 1.627 1.00 83.19 102 PHE A O 1
ATOM 774 N N . THR A 1 103 ? 9.058 -9.611 3.835 1.00 87.38 103 THR A N 1
ATOM 775 C CA . THR A 1 103 ? 9.405 -10.996 4.176 1.00 87.38 103 THR A CA 1
ATOM 776 C C . THR A 1 103 ? 8.262 -11.704 4.886 1.00 87.38 103 THR A C 1
ATOM 778 O O . THR A 1 103 ? 7.329 -11.079 5.394 1.00 87.38 103 THR A O 1
ATOM 781 N N . GLU A 1 104 ? 8.360 -13.033 4.910 1.00 93.31 104 GLU A N 1
ATOM 782 C CA . GLU A 1 104 ? 7.458 -13.920 5.636 1.00 93.31 104 GLU A CA 1
ATOM 783 C C . GLU A 1 104 ? 8.225 -14.776 6.638 1.00 93.31 104 GLU A C 1
ATOM 785 O O . GLU A 1 104 ? 9.330 -15.261 6.372 1.00 93.31 104 GLU A O 1
ATOM 790 N N . GLY A 1 105 ? 7.619 -14.997 7.798 1.00 94.25 105 GLY A N 1
ATOM 791 C CA . GLY A 1 105 ? 8.189 -15.827 8.843 1.00 94.25 105 GLY A CA 1
ATOM 792 C C . GLY A 1 105 ? 7.391 -15.751 10.142 1.00 94.25 105 GLY A C 1
ATOM 793 O O . GLY A 1 105 ? 6.701 -14.766 10.367 1.00 94.25 105 GLY A O 1
ATOM 794 N N . PRO A 1 106 ? 7.501 -16.755 11.028 1.00 96.69 106 PRO A N 1
ATOM 795 C CA . PRO A 1 106 ? 6.691 -16.811 12.241 1.00 96.69 106 PRO A CA 1
ATOM 796 C C . PRO A 1 106 ? 6.813 -15.557 13.122 1.00 96.69 106 PRO A C 1
ATOM 798 O O . PRO A 1 106 ? 7.895 -15.289 13.654 1.00 96.69 106 PRO A O 1
ATOM 801 N N . GLY A 1 107 ? 5.705 -14.834 13.310 1.00 95.94 107 GLY A N 1
ATOM 802 C CA . GLY A 1 107 ? 5.571 -13.705 14.240 1.00 95.94 107 GLY A CA 1
ATOM 803 C C . GLY A 1 107 ? 6.518 -12.528 13.984 1.00 95.94 107 GLY A C 1
ATOM 804 O O . GLY A 1 107 ? 6.962 -11.884 14.937 1.00 95.94 107 GLY A O 1
ATOM 805 N N . ILE A 1 108 ? 6.889 -12.279 12.726 1.00 95.56 108 ILE A N 1
ATOM 806 C CA . ILE A 1 108 ? 7.802 -11.182 12.364 1.00 95.56 108 ILE A CA 1
ATOM 807 C C . ILE A 1 108 ? 7.112 -9.813 12.310 1.00 95.56 108 ILE A C 1
ATOM 809 O O . ILE A 1 108 ? 7.796 -8.795 12.402 1.00 95.56 108 ILE A O 1
ATOM 813 N N . GLY A 1 109 ? 5.782 -9.785 12.194 1.00 96.56 109 GLY A N 1
ATOM 814 C CA . GLY A 1 109 ? 4.972 -8.572 12.163 1.00 96.56 109 GLY A CA 1
ATOM 815 C C . GLY A 1 109 ? 3.905 -8.534 13.254 1.00 96.56 109 GLY A C 1
ATOM 816 O O . GLY A 1 109 ? 3.781 -9.439 14.082 1.00 96.56 109 GLY A O 1
ATOM 817 N N . LYS A 1 110 ? 3.117 -7.459 13.256 1.00 98.19 110 LYS A N 1
ATOM 818 C CA . LYS A 1 110 ? 2.011 -7.207 14.183 1.00 98.19 110 LYS A CA 1
ATOM 819 C C . LYS A 1 110 ? 0.808 -6.621 13.460 1.00 98.19 110 LYS A C 1
ATOM 821 O O . LYS A 1 110 ? 0.962 -5.786 12.568 1.00 98.19 110 LYS A O 1
ATOM 826 N N . LEU A 1 111 ? -0.372 -6.997 13.939 1.00 98.69 111 LEU A N 1
ATOM 827 C CA . LEU A 1 111 ? -1.647 -6.384 13.589 1.00 98.69 111 LEU A CA 1
ATOM 828 C C . LEU A 1 111 ? -2.229 -5.689 14.822 1.00 98.69 111 LEU A C 1
ATOM 830 O O . LEU A 1 111 ? -2.229 -6.252 15.923 1.00 98.69 111 LEU A O 1
ATOM 834 N N . ALA A 1 112 ? -2.723 -4.467 14.657 1.00 98.44 112 ALA A N 1
ATOM 835 C CA . ALA A 1 112 ? -3.341 -3.713 15.740 1.00 98.44 112 ALA A CA 1
ATOM 836 C C . ALA A 1 112 ? -4.567 -2.939 15.271 1.00 98.44 112 ALA A C 1
ATOM 838 O O . ALA A 1 112 ? -4.719 -2.646 14.088 1.00 98.44 112 ALA A O 1
ATOM 839 N N . ALA A 1 113 ? -5.404 -2.574 16.235 1.00 97.00 113 ALA A N 1
ATOM 840 C CA . ALA A 1 113 ? -6.478 -1.619 16.054 1.00 97.00 113 ALA A CA 1
ATOM 841 C C . ALA A 1 113 ? -6.176 -0.350 16.863 1.00 97.00 113 ALA A C 1
ATOM 843 O O . ALA A 1 113 ? -5.785 -0.428 18.033 1.00 97.00 113 ALA A O 1
ATOM 844 N N . TYR A 1 114 ? -6.335 0.804 16.227 1.00 95.75 114 TYR A N 1
ATOM 845 C CA . TYR A 1 114 ? -6.134 2.130 16.793 1.00 95.75 114 TYR A CA 1
ATOM 846 C C . TYR A 1 114 ? -7.483 2.831 16.941 1.00 95.75 114 TYR A C 1
ATOM 848 O O . TYR A 1 114 ? -8.318 2.761 16.039 1.00 95.75 114 TYR A O 1
ATOM 856 N N . ASP A 1 115 ? -7.693 3.499 18.073 1.00 91.56 115 ASP A N 1
ATOM 857 C CA . ASP A 1 115 ? -8.853 4.354 18.312 1.00 91.56 115 ASP A CA 1
ATOM 858 C C . ASP A 1 115 ? -8.472 5.828 18.070 1.00 91.56 115 ASP A C 1
ATOM 860 O O . ASP A 1 115 ? -7.734 6.422 18.867 1.00 91.56 115 ASP A O 1
ATOM 864 N N . PRO A 1 116 ? -8.972 6.443 16.982 1.00 87.94 116 PRO A N 1
ATOM 865 C CA . PRO A 1 116 ? -8.766 7.856 16.677 1.00 87.94 116 PRO A CA 1
ATOM 866 C C . PRO A 1 116 ? -9.181 8.837 17.778 1.00 87.94 116 PRO A C 1
ATOM 868 O O . PRO A 1 116 ? -8.628 9.939 17.848 1.00 87.94 116 PRO A O 1
ATOM 871 N N . ALA A 1 117 ? -10.166 8.485 18.609 1.00 85.94 117 ALA A N 1
ATOM 872 C CA . ALA A 1 117 ? -10.772 9.408 19.560 1.00 85.94 117 ALA A CA 1
ATOM 873 C C . ALA A 1 117 ? -9.875 9.665 20.776 1.00 85.94 117 ALA A C 1
ATOM 875 O O . ALA A 1 117 ? -9.836 10.787 21.292 1.00 85.94 117 ALA A O 1
ATOM 876 N N . ASP A 1 118 ? -9.158 8.641 21.242 1.00 90.25 118 ASP A N 1
ATOM 877 C CA . ASP A 1 118 ? -8.324 8.721 22.445 1.00 90.25 118 ASP A CA 1
ATOM 878 C C . ASP A 1 118 ? -6.860 8.304 22.243 1.00 90.25 118 ASP A C 1
ATOM 880 O O . ASP A 1 118 ? -6.035 8.508 23.140 1.00 90.25 118 ASP A O 1
ATOM 884 N N . GLY A 1 119 ? -6.517 7.784 21.065 1.00 91.75 119 GLY A N 1
ATOM 885 C CA . GLY A 1 119 ? -5.171 7.347 20.716 1.00 91.75 119 GLY A CA 1
ATOM 886 C C . GLY A 1 119 ? -4.783 5.992 21.288 1.00 91.75 119 GLY A C 1
ATOM 887 O O . GLY A 1 119 ? -3.601 5.627 21.269 1.00 91.75 119 GLY A O 1
ATOM 888 N N . SER A 1 120 ? -5.740 5.244 21.837 1.00 93.62 120 SER A N 1
ATOM 889 C CA . SER A 1 120 ? -5.482 3.904 22.336 1.00 93.62 120 SER A CA 1
ATOM 890 C C . SER A 1 120 ? -5.154 2.949 21.189 1.00 93.62 120 SER A C 1
ATOM 892 O O . SER A 1 120 ? -5.690 3.025 20.087 1.00 93.62 120 SER A O 1
ATOM 894 N N . LEU A 1 121 ? -4.216 2.043 21.458 1.00 96.75 121 LEU A N 1
ATOM 895 C CA . LEU A 1 121 ? -3.767 1.027 20.516 1.00 96.75 121 LEU A CA 1
ATOM 896 C C . LEU A 1 121 ? -3.918 -0.341 21.173 1.00 96.75 121 LEU A C 1
ATOM 898 O O . LEU A 1 121 ? -3.367 -0.580 22.251 1.00 96.75 121 LEU A O 1
ATOM 902 N N . THR A 1 122 ? -4.618 -1.247 20.500 1.00 97.31 122 THR A N 1
ATOM 903 C CA . THR A 1 122 ? -4.761 -2.644 20.913 1.00 97.31 122 THR A CA 1
ATOM 904 C C . THR A 1 122 ? -4.065 -3.537 19.898 1.00 97.31 122 THR A C 1
ATOM 906 O O . THR A 1 122 ? -4.531 -3.682 18.771 1.00 97.31 122 THR A O 1
ATOM 909 N N . VAL A 1 123 ? -2.944 -4.144 20.292 1.00 98.31 123 VAL A N 1
ATOM 910 C CA . VAL A 1 123 ? -2.290 -5.182 19.484 1.00 98.31 123 VAL A CA 1
ATOM 911 C C . VAL A 1 123 ? -3.154 -6.438 19.531 1.00 98.31 123 VAL A C 1
ATOM 913 O O . VAL A 1 123 ? -3.429 -6.943 20.620 1.00 98.31 123 VAL A O 1
ATOM 916 N N . LEU A 1 124 ? -3.581 -6.911 18.363 1.00 98.31 124 LEU A N 1
ATOM 917 C CA . LEU A 1 124 ? -4.482 -8.054 18.221 1.00 98.31 124 LEU A CA 1
ATOM 918 C C . LEU A 1 124 ? -3.688 -9.357 18.142 1.00 98.31 124 LEU A C 1
ATOM 920 O O . LEU A 1 124 ? -3.909 -10.265 18.940 1.00 98.31 124 LEU A O 1
ATOM 9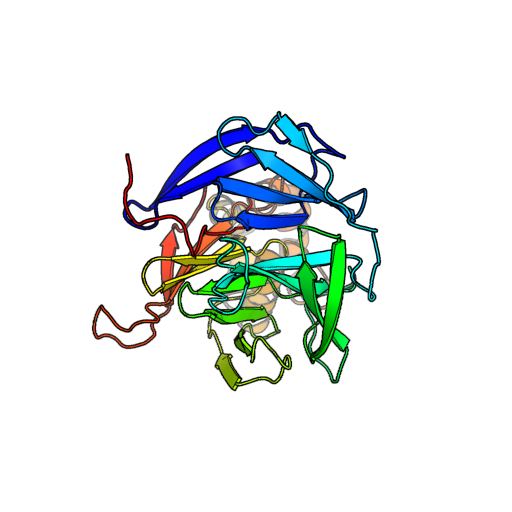24 N N . ALA A 1 125 ? -2.701 -9.400 17.245 1.00 98.31 125 ALA A N 1
ATOM 925 C CA . ALA A 1 125 ? -1.890 -10.583 16.994 1.00 98.31 125 ALA A CA 1
ATOM 926 C C . ALA A 1 125 ? -0.459 -10.226 16.570 1.00 98.31 125 ALA A C 1
ATOM 928 O O . ALA A 1 125 ? -0.204 -9.173 15.975 1.00 98.31 125 ALA A O 1
ATOM 929 N N . ASP A 1 126 ? 0.465 -11.147 16.851 1.00 98.25 126 ASP A N 1
ATOM 930 C CA . ASP A 1 126 ? 1.682 -11.279 16.052 1.00 98.25 126 ASP A CA 1
ATOM 931 C C . ASP A 1 126 ? 1.300 -11.994 14.747 1.00 98.25 126 ASP A C 1
ATOM 933 O O . ASP A 1 126 ? 0.548 -12.969 14.776 1.00 98.25 126 ASP A O 1
ATOM 937 N N . ILE A 1 127 ? 1.805 -11.511 13.616 1.00 98.00 127 ILE A N 1
ATOM 938 C CA . ILE A 1 127 ? 1.487 -12.025 12.277 1.00 98.00 127 ILE A CA 1
ATOM 939 C C . ILE A 1 127 ? 2.762 -12.423 11.537 1.00 98.00 127 ILE A C 1
ATOM 941 O O . ILE A 1 127 ? 3.860 -11.954 11.850 1.00 98.00 127 ILE A O 1
ATOM 945 N N . ASP A 1 128 ? 2.612 -13.270 10.523 1.00 97.38 128 ASP A N 1
ATOM 946 C CA . ASP A 1 128 ? 3.746 -13.876 9.821 1.00 97.38 128 ASP A CA 1
ATOM 947 C C . ASP A 1 128 ? 4.286 -13.026 8.653 1.00 97.38 128 ASP A C 1
ATOM 949 O O . ASP A 1 128 ? 5.077 -13.513 7.846 1.00 97.38 128 ASP A O 1
ATOM 953 N N . TYR A 1 129 ? 3.876 -11.756 8.566 1.00 96.38 129 TYR A N 1
ATOM 954 C CA . TYR A 1 129 ? 4.158 -10.853 7.447 1.00 96.38 129 TYR A CA 1
ATOM 955 C C . TYR A 1 129 ? 4.822 -9.558 7.924 1.00 96.38 129 TYR A C 1
ATOM 957 O O . TYR A 1 129 ? 4.292 -8.878 8.804 1.00 96.38 129 TYR A O 1
ATOM 965 N N . ASP A 1 130 ? 5.942 -9.180 7.306 1.00 94.69 130 ASP A N 1
ATOM 966 C CA . ASP A 1 130 ? 6.615 -7.898 7.546 1.00 94.69 130 ASP A CA 1
ATOM 967 C C . ASP A 1 130 ? 6.305 -6.900 6.419 1.00 94.69 130 ASP A C 1
ATOM 969 O O . ASP A 1 130 ? 6.900 -6.950 5.341 1.00 94.69 130 ASP A O 1
ATOM 973 N N . GLY A 1 131 ? 5.360 -5.991 6.676 1.00 93.19 131 GLY A N 1
ATOM 974 C CA . GLY A 1 131 ? 4.928 -4.943 5.748 1.00 93.19 131 GLY A CA 1
ATOM 975 C C . GLY A 1 131 ? 3.834 -5.373 4.771 1.00 93.19 131 GLY A C 1
ATOM 976 O O . GLY A 1 131 ? 4.103 -5.880 3.679 1.00 93.19 131 GLY A O 1
ATOM 977 N N . GLY A 1 132 ? 2.589 -5.082 5.141 1.00 94.25 132 GLY A N 1
ATOM 978 C CA . GLY A 1 132 ? 1.399 -5.249 4.314 1.00 94.25 132 GLY A CA 1
ATOM 979 C C . GLY A 1 132 ? 0.619 -3.944 4.217 1.00 94.25 132 GLY A C 1
ATOM 980 O O . GLY A 1 132 ? 0.615 -3.163 5.166 1.00 94.25 132 GLY A O 1
ATOM 981 N N . GLU A 1 133 ? -0.038 -3.736 3.082 1.00 95.94 133 GLU A N 1
ATOM 982 C CA . GLU A 1 133 ? -1.041 -2.679 2.910 1.00 95.94 133 GLU A CA 1
ATOM 983 C C . GLU A 1 133 ? -2.392 -3.246 3.326 1.00 95.94 133 GLU A C 1
ATOM 985 O O . GLU A 1 133 ? -2.671 -4.400 2.998 1.00 95.94 133 GLU A O 1
ATOM 990 N N . ILE A 1 134 ? -3.226 -2.493 4.039 1.00 96.62 134 ILE A N 1
ATOM 991 C CA . ILE A 1 134 ? -4.502 -3.018 4.536 1.00 96.62 134 ILE A CA 1
ATOM 992 C C . ILE A 1 134 ? -5.655 -2.091 4.205 1.00 96.62 134 ILE A C 1
ATOM 994 O O . ILE A 1 134 ? -5.491 -0.878 4.177 1.00 96.62 134 ILE A O 1
ATOM 998 N N . ASP A 1 135 ? -6.820 -2.683 3.988 1.00 95.75 135 ASP A N 1
ATOM 999 C CA . ASP A 1 135 ? -8.074 -1.957 3.843 1.00 95.75 135 ASP A CA 1
ATOM 1000 C C . ASP A 1 135 ? -9.227 -2.836 4.332 1.00 95.75 135 ASP A C 1
ATOM 1002 O O . ASP A 1 135 ? -9.096 -4.059 4.502 1.00 95.75 135 ASP A O 1
ATOM 1006 N N . GLY A 1 136 ? -10.349 -2.191 4.607 1.00 93.62 136 GLY A N 1
ATOM 1007 C CA . GLY A 1 136 ? -11.551 -2.819 5.110 1.00 93.62 136 GLY A CA 1
ATOM 1008 C C . GLY A 1 136 ? -12.692 -2.848 4.118 1.00 93.62 136 GLY A C 1
ATOM 1009 O O . GLY A 1 136 ? -12.649 -2.321 3.014 1.00 93.62 136 GLY A O 1
ATOM 1010 N N . THR A 1 137 ? -13.772 -3.457 4.572 1.00 93.31 137 THR A N 1
ATOM 1011 C CA . THR A 1 137 ? -15.071 -3.447 3.904 1.00 93.31 137 THR A CA 1
ATOM 1012 C C . THR A 1 137 ? -16.108 -2.837 4.841 1.00 93.31 137 THR A C 1
ATOM 1014 O O . THR A 1 137 ? -15.953 -2.860 6.068 1.00 93.31 137 THR A O 1
ATOM 1017 N N . GLY A 1 138 ? -17.192 -2.304 4.274 1.00 89.25 138 GLY A N 1
ATOM 1018 C CA . GLY A 1 138 ? -18.295 -1.739 5.058 1.00 89.25 138 GLY A CA 1
ATOM 1019 C C . GLY A 1 138 ? -19.072 -2.777 5.882 1.00 89.25 138 GLY A C 1
ATOM 1020 O O . GLY A 1 138 ? -19.766 -2.401 6.822 1.00 89.25 138 GLY A O 1
ATOM 1021 N N . ASP A 1 139 ? -18.952 -4.074 5.570 1.00 90.44 139 ASP A N 1
ATOM 1022 C CA . ASP A 1 139 ? -19.502 -5.184 6.365 1.00 90.44 139 ASP A CA 1
ATOM 1023 C C . ASP A 1 139 ? -18.517 -5.732 7.415 1.00 90.44 139 ASP A C 1
ATOM 1025 O O . ASP A 1 139 ? -18.807 -6.731 8.074 1.00 90.44 139 ASP A O 1
ATOM 1029 N N . GLY A 1 140 ? -17.381 -5.058 7.609 1.00 93.69 140 GLY A N 1
ATOM 1030 C CA . GLY A 1 140 ? -16.480 -5.270 8.740 1.00 93.69 140 GLY A CA 1
ATOM 1031 C C . GLY A 1 140 ? -15.415 -6.341 8.554 1.00 93.69 140 GLY A C 1
ATOM 1032 O O . GLY A 1 140 ? -14.853 -6.835 9.530 1.00 93.69 140 GLY A O 1
ATOM 1033 N N . ARG A 1 141 ? -15.103 -6.709 7.312 1.00 96.25 141 ARG A N 1
ATOM 1034 C CA . ARG A 1 141 ? -14.005 -7.631 6.990 1.00 96.25 141 ARG A CA 1
ATOM 1035 C C . ARG A 1 141 ? -12.710 -6.857 6.760 1.00 96.25 141 ARG A C 1
ATOM 1037 O O . ARG A 1 141 ? -12.722 -5.845 6.056 1.00 96.25 141 ARG A O 1
ATOM 1044 N N . LEU A 1 142 ? -11.617 -7.353 7.336 1.00 97.88 142 LEU A N 1
ATOM 1045 C CA . LEU A 1 142 ? -10.281 -6.758 7.292 1.00 97.88 142 LEU A CA 1
ATOM 1046 C C . LEU A 1 142 ? -9.372 -7.563 6.364 1.00 97.88 142 LEU A C 1
ATOM 1048 O O . LEU A 1 142 ? -9.202 -8.768 6.560 1.00 97.88 142 LEU A O 1
ATOM 1052 N N . PHE A 1 143 ? -8.741 -6.886 5.407 1.00 98.44 143 PHE A N 1
ATOM 1053 C CA . PHE A 1 143 ? -7.852 -7.515 4.440 1.00 98.44 143 PHE A CA 1
ATOM 1054 C C . PHE A 1 143 ? -6.469 -6.878 4.411 1.00 98.44 143 PHE A C 1
ATOM 1056 O O . PHE A 1 143 ? -6.315 -5.686 4.667 1.00 98.44 143 PHE A O 1
ATOM 1063 N N . ALA A 1 144 ? -5.471 -7.675 4.036 1.00 98.06 144 ALA A N 1
ATOM 1064 C CA . ALA A 1 144 ? -4.122 -7.211 3.760 1.00 98.06 144 ALA A CA 1
ATOM 1065 C C . ALA A 1 144 ? -3.600 -7.712 2.415 1.00 98.06 144 ALA A C 1
ATOM 1067 O O . ALA A 1 144 ? -3.734 -8.891 2.084 1.00 98.06 144 ALA A O 1
ATOM 1068 N N . PHE A 1 145 ? -2.919 -6.827 1.696 1.00 97.75 145 PHE A N 1
ATOM 1069 C CA . PHE A 1 145 ? -2.015 -7.144 0.603 1.00 97.75 145 PHE A CA 1
ATOM 1070 C C . PHE A 1 145 ? -0.582 -7.255 1.141 1.00 97.75 145 PHE A C 1
ATOM 1072 O O . PHE A 1 145 ? 0.075 -6.249 1.429 1.00 97.75 145 PHE A O 1
ATOM 1079 N N . ALA A 1 146 ? -0.089 -8.484 1.307 1.00 95.94 146 ALA A N 1
ATOM 1080 C CA . ALA A 1 146 ? 1.212 -8.750 1.925 1.00 95.94 146 ALA A CA 1
ATOM 1081 C C . ALA A 1 146 ? 1.886 -10.014 1.370 1.00 95.94 146 ALA A C 1
ATOM 1083 O O . ALA A 1 146 ? 1.297 -10.766 0.596 1.00 95.94 146 ALA A O 1
ATOM 1084 N N . GLY A 1 147 ? 3.124 -10.257 1.806 1.00 92.69 147 GLY A N 1
ATOM 1085 C CA . GLY A 1 147 ? 3.861 -11.485 1.514 1.00 92.69 147 GLY A CA 1
ATOM 1086 C C . GLY A 1 147 ? 4.640 -11.507 0.194 1.00 92.69 147 GLY A C 1
ATOM 1087 O O . GLY A 1 147 ? 4.512 -10.616 -0.646 1.00 92.69 147 GLY A O 1
ATOM 1088 N N . ASP A 1 148 ? 5.447 -12.557 0.040 1.00 87.44 148 ASP A N 1
ATOM 1089 C CA . ASP A 1 148 ? 6.253 -12.906 -1.131 1.00 87.44 148 ASP A CA 1
ATOM 1090 C C . ASP A 1 148 ? 6.255 -14.448 -1.343 1.00 87.44 148 ASP A C 1
ATOM 1092 O O . ASP A 1 148 ? 6.864 -15.185 -0.559 1.00 87.44 148 ASP A O 1
ATOM 1096 N N . PRO A 1 149 ? 5.527 -14.996 -2.344 1.00 90.38 149 PRO A N 1
ATOM 1097 C CA . PRO A 1 149 ? 4.721 -14.279 -3.335 1.00 90.38 149 PRO A CA 1
ATOM 1098 C C . PRO A 1 149 ? 3.552 -13.545 -2.679 1.00 90.38 149 PRO A C 1
ATOM 1100 O O . PRO A 1 149 ? 3.093 -13.952 -1.608 1.00 90.38 149 PRO A O 1
ATOM 1103 N N . SER A 1 150 ? 3.053 -12.497 -3.333 1.00 94.31 150 SER A N 1
ATOM 1104 C CA . SER A 1 150 ? 2.013 -11.647 -2.761 1.00 94.31 150 SER A CA 1
ATOM 1105 C C . SER A 1 150 ? 0.680 -12.383 -2.560 1.00 94.31 150 SER A C 1
ATOM 1107 O O . SER A 1 150 ? 0.331 -13.345 -3.262 1.00 94.31 150 SER A O 1
ATOM 1109 N N . LYS A 1 151 ? -0.053 -11.960 -1.532 1.00 97.19 151 LYS A N 1
ATOM 1110 C CA . LYS A 1 151 ? -1.279 -12.591 -1.051 1.00 97.19 151 LYS A CA 1
ATOM 1111 C C . LYS A 1 151 ? -2.293 -11.530 -0.657 1.00 97.19 151 LYS A C 1
ATOM 1113 O O . LYS A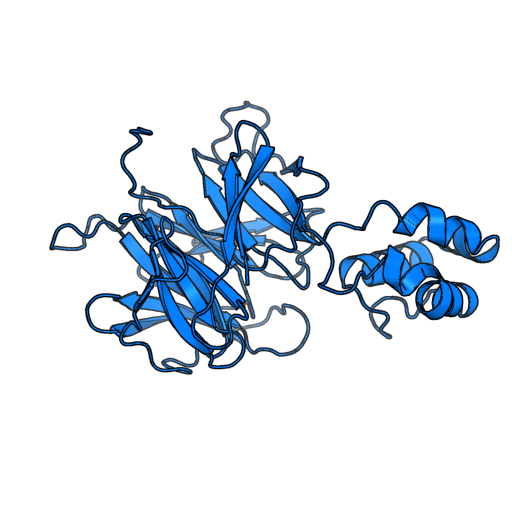 1 151 ? -1.927 -10.455 -0.185 1.00 97.19 151 LYS A O 1
ATOM 1118 N N . LEU A 1 152 ? -3.560 -11.892 -0.797 1.00 98.19 152 LEU A N 1
ATOM 1119 C CA . LEU A 1 152 ? -4.674 -11.268 -0.106 1.00 98.19 152 LEU A CA 1
ATOM 1120 C C . LEU A 1 152 ? -4.977 -12.115 1.134 1.00 98.19 152 LEU A C 1
ATOM 1122 O O . LEU A 1 152 ? -5.335 -13.289 1.006 1.00 98.19 152 LEU A O 1
ATOM 1126 N N . ILE A 1 153 ? -4.793 -11.542 2.317 1.00 98.56 153 ILE A N 1
ATOM 1127 C CA . ILE A 1 153 ? -5.050 -12.199 3.602 1.00 98.56 153 ILE A CA 1
ATOM 1128 C C . ILE A 1 153 ? -6.277 -11.566 4.240 1.00 98.56 153 ILE A C 1
ATOM 1130 O O . ILE A 1 153 ? -6.323 -10.348 4.376 1.00 98.56 153 ILE A O 1
ATOM 1134 N N . GLU A 1 154 ? -7.242 -12.379 4.652 1.00 98.69 154 GLU A N 1
ATOM 1135 C CA . GLU A 1 154 ? -8.350 -11.942 5.501 1.00 98.69 154 GLU A CA 1
ATOM 1136 C C . GLU A 1 154 ? -8.009 -12.223 6.963 1.00 98.69 154 GLU A C 1
ATOM 1138 O O . GLU A 1 154 ? -7.645 -13.349 7.318 1.00 98.69 154 GLU A O 1
ATOM 1143 N N . TYR A 1 155 ? -8.157 -11.210 7.811 1.00 98.75 155 TYR A N 1
ATOM 1144 C CA . TYR A 1 155 ? -7.978 -11.328 9.254 1.00 98.75 155 TYR A CA 1
ATOM 1145 C C . TYR A 1 155 ? -9.310 -11.185 9.978 1.00 98.75 155 TYR A C 1
ATOM 1147 O O . TYR A 1 155 ? -10.173 -10.395 9.591 1.00 98.75 155 TYR A O 1
ATOM 1155 N N . ASP A 1 156 ? -9.447 -11.895 11.091 1.00 98.00 156 ASP A N 1
ATOM 1156 C CA . ASP A 1 156 ? -10.485 -11.620 12.068 1.00 98.00 156 ASP A CA 1
ATOM 1157 C C . ASP A 1 156 ? -10.186 -10.260 12.736 1.00 98.00 156 ASP A C 1
ATOM 1159 O O . ASP A 1 156 ? -9.143 -10.098 13.375 1.00 98.00 156 ASP A O 1
ATOM 1163 N N . PRO A 1 157 ? -11.078 -9.263 12.620 1.00 95.81 157 PRO A N 1
ATOM 1164 C CA . PRO A 1 157 ? -10.821 -7.902 13.091 1.00 95.81 157 PRO A CA 1
ATOM 1165 C C . PRO A 1 157 ? -10.826 -7.763 14.623 1.00 95.81 157 PRO A C 1
ATOM 1167 O O . PRO A 1 157 ? -10.482 -6.694 15.135 1.00 95.81 157 PRO A O 1
ATOM 1170 N N . GLN A 1 158 ? -11.231 -8.796 15.371 1.00 95.38 158 GLN A N 1
ATOM 1171 C CA . GLN A 1 158 ? -11.252 -8.794 16.839 1.00 95.38 158 GLN A CA 1
ATOM 1172 C C . GLN A 1 158 ? -10.024 -9.478 17.439 1.00 95.38 158 GLN A C 1
ATOM 1174 O O . GLN A 1 158 ? -9.566 -9.093 18.515 1.00 95.38 158 GLN A O 1
ATOM 1179 N N . THR A 1 159 ? -9.514 -10.510 16.774 1.00 97.38 159 THR A N 1
ATOM 1180 C CA . THR A 1 159 ? -8.451 -11.384 17.293 1.00 97.38 159 THR A CA 1
ATOM 1181 C C . THR A 1 159 ? -7.152 -11.283 16.504 1.00 97.38 159 THR A C 1
ATOM 1183 O O . THR A 1 159 ? -6.093 -11.56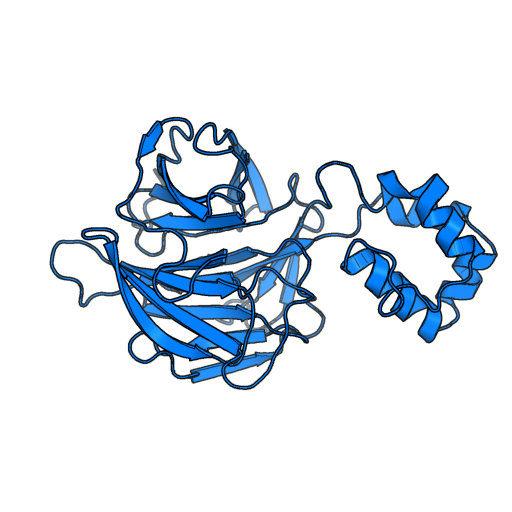1 17.055 1.00 97.38 159 THR A O 1
ATOM 1186 N N . GLY A 1 160 ? -7.211 -10.857 15.242 1.00 97.88 160 GLY A N 1
ATOM 1187 C CA . GLY A 1 160 ? -6.092 -10.891 14.305 1.00 97.88 160 GLY A CA 1
ATOM 1188 C C . GLY A 1 160 ? -5.764 -12.285 13.766 1.00 97.88 160 GLY A C 1
ATOM 1189 O O . GLY A 1 160 ? -4.744 -12.439 13.097 1.00 97.88 160 GLY A O 1
ATOM 1190 N N . ASP A 1 161 ? -6.602 -13.291 14.034 1.00 98.44 161 ASP A N 1
ATOM 1191 C CA . ASP A 1 161 ? -6.446 -14.628 13.461 1.00 98.44 161 ASP A CA 1
ATOM 1192 C C . ASP A 1 161 ? -6.620 -14.583 11.934 1.00 98.44 161 ASP A C 1
ATOM 1194 O O . ASP A 1 161 ? -7.493 -13.893 11.410 1.00 98.44 161 ASP A O 1
ATOM 1198 N N . VAL A 1 162 ? -5.807 -15.349 11.204 1.00 98.56 162 VAL A N 1
ATOM 1199 C CA . VAL A 1 162 ? -5.951 -15.498 9.748 1.00 98.56 162 VAL A CA 1
ATOM 1200 C C . VAL A 1 162 ? -7.196 -16.334 9.441 1.00 98.56 162 VAL A C 1
ATOM 1202 O O . VAL A 1 162 ? -7.291 -17.489 9.866 1.00 98.56 162 VAL A O 1
ATOM 1205 N N . LEU A 1 163 ? -8.130 -15.765 8.680 1.00 98.62 163 LEU A N 1
ATOM 1206 C CA . LEU A 1 163 ? -9.376 -16.412 8.260 1.00 98.62 163 LEU A CA 1
ATOM 1207 C C . LEU A 1 163 ? -9.259 -17.056 6.877 1.00 98.62 163 LEU A C 1
ATOM 1209 O O . LEU A 1 163 ? -9.690 -18.197 6.698 1.00 98.62 163 LEU A O 1
ATOM 1213 N N . ASP A 1 164 ? -8.667 -16.347 5.916 1.00 98.50 164 ASP A N 1
ATOM 1214 C CA . ASP A 1 164 ? -8.456 -16.829 4.550 1.00 98.50 164 ASP A CA 1
ATOM 1215 C C . ASP A 1 164 ? -7.165 -16.260 3.952 1.00 98.50 164 ASP A C 1
ATOM 1217 O O . ASP A 1 164 ? -6.686 -15.196 4.349 1.00 98.50 164 ASP A O 1
ATOM 1221 N N . VAL A 1 165 ? -6.594 -16.986 2.992 1.00 98.19 165 VAL A N 1
ATOM 1222 C CA . VAL A 1 165 ? -5.383 -16.587 2.268 1.00 98.19 165 VAL A CA 1
ATOM 1223 C C . VAL A 1 165 ? -5.533 -16.952 0.797 1.00 98.19 165 VAL A C 1
ATOM 1225 O O . VAL A 1 165 ? -5.543 -18.128 0.426 1.00 98.19 165 VAL A O 1
ATOM 1228 N N . MET A 1 166 ? -5.549 -15.936 -0.059 1.00 97.88 166 MET A N 1
ATOM 1229 C CA . MET A 1 166 ? -5.511 -16.083 -1.509 1.00 97.88 166 MET A CA 1
ATOM 1230 C C . MET A 1 166 ? -4.145 -15.654 -2.040 1.00 97.88 166 MET A C 1
ATOM 1232 O O . MET A 1 166 ? -3.730 -14.514 -1.862 1.00 97.88 166 MET A O 1
ATOM 1236 N N . VAL A 1 167 ? -3.447 -16.556 -2.733 1.00 97.06 167 VAL A N 1
ATOM 1237 C CA . VAL A 1 167 ? -2.220 -16.202 -3.462 1.00 97.06 167 VAL A CA 1
ATOM 1238 C C . VAL A 1 167 ? -2.597 -15.407 -4.710 1.00 97.06 167 VAL A C 1
ATOM 1240 O O . VAL A 1 167 ? -3.381 -15.886 -5.530 1.00 97.06 167 VAL A O 1
ATOM 1243 N N . LEU A 1 168 ? -2.013 -14.221 -4.867 1.00 96.25 168 LEU A N 1
ATOM 1244 C CA . LEU A 1 168 ? -2.230 -13.340 -6.012 1.00 96.25 168 LEU A CA 1
ATOM 1245 C C . LEU A 1 168 ? -1.149 -13.632 -7.055 1.00 96.25 168 LEU A C 1
ATOM 1247 O O . LEU A 1 168 ? -0.128 -12.950 -7.144 1.00 96.25 168 LEU A O 1
ATOM 1251 N N . ALA A 1 169 ? -1.345 -14.722 -7.800 1.00 88.94 169 ALA A N 1
ATOM 1252 C CA . ALA A 1 169 ? -0.415 -15.115 -8.853 1.00 88.94 169 ALA A CA 1
ATOM 1253 C C . ALA A 1 169 ? -0.195 -13.953 -9.838 1.00 88.94 169 ALA A C 1
ATOM 1255 O O . ALA A 1 169 ? -1.138 -13.254 -10.198 1.00 88.94 169 ALA A O 1
ATOM 1256 N N . ASP A 1 170 ? 1.057 -13.761 -10.255 1.00 86.00 170 ASP A N 1
ATOM 1257 C CA . ASP A 1 170 ? 1.474 -12.750 -11.236 1.00 86.00 170 ASP A CA 1
ATOM 1258 C C . ASP A 1 170 ? 1.293 -11.276 -10.814 1.00 86.00 170 ASP A C 1
ATOM 1260 O O . ASP A 1 170 ? 1.531 -10.376 -11.618 1.00 86.00 170 ASP A O 1
ATOM 1264 N N . LEU A 1 171 ? 0.955 -11.005 -9.548 1.00 92.50 171 LEU A N 1
ATOM 1265 C CA . LEU A 1 171 ? 0.970 -9.658 -8.979 1.00 92.50 171 LEU A CA 1
ATOM 1266 C C . LEU A 1 171 ? 2.157 -9.512 -8.010 1.00 92.50 171 LEU A C 1
ATOM 1268 O O . LEU A 1 171 ? 2.079 -9.977 -6.874 1.00 92.50 171 LEU A O 1
ATOM 1272 N N . PRO A 1 172 ? 3.279 -8.890 -8.401 1.00 88.62 172 PRO A N 1
ATOM 1273 C CA . PRO A 1 172 ? 4.393 -8.680 -7.481 1.00 88.62 172 PRO A CA 1
ATOM 1274 C C . PRO A 1 172 ? 4.059 -7.600 -6.446 1.00 88.62 172 PRO A C 1
ATOM 1276 O O . PRO A 1 172 ? 3.367 -6.628 -6.751 1.00 88.62 172 PRO A O 1
ATOM 1279 N N . LYS A 1 173 ? 4.610 -7.719 -5.234 1.00 86.31 173 LYS A N 1
ATOM 1280 C CA . LYS A 1 173 ? 4.644 -6.606 -4.277 1.00 86.31 173 LYS A CA 1
ATOM 1281 C C . LYS A 1 173 ? 5.894 -5.766 -4.543 1.00 86.31 173 LYS A C 1
ATOM 1283 O O . LYS A 1 173 ? 7.010 -6.278 -4.506 1.00 86.31 173 LYS A O 1
ATOM 1288 N N . THR A 1 174 ? 5.710 -4.488 -4.850 1.00 88.94 174 THR A N 1
ATOM 1289 C CA . THR A 1 174 ? 6.779 -3.559 -5.260 1.00 88.94 174 THR A CA 1
ATOM 1290 C C . THR A 1 174 ? 7.162 -2.593 -4.142 1.00 88.94 174 THR A C 1
ATOM 1292 O O . THR A 1 174 ? 6.462 -2.495 -3.141 1.00 88.94 174 THR A O 1
ATOM 1295 N N . SER A 1 175 ? 8.262 -1.847 -4.304 1.00 84.38 175 SER A N 1
ATOM 1296 C CA . SER A 1 175 ? 8.777 -0.938 -3.262 1.00 84.38 175 SER A CA 1
ATOM 1297 C C . SER A 1 175 ? 7.785 0.160 -2.853 1.00 84.38 175 SER A C 1
ATOM 1299 O O . SER A 1 175 ? 7.804 0.630 -1.718 1.00 84.38 175 SER A O 1
ATOM 1301 N N . ALA A 1 176 ? 6.940 0.578 -3.795 1.00 89.62 176 ALA A N 1
ATOM 1302 C CA . ALA A 1 176 ? 5.693 1.281 -3.539 1.00 89.62 176 ALA A CA 1
ATOM 1303 C C . ALA A 1 176 ? 4.553 0.311 -3.809 1.00 89.62 176 ALA A C 1
ATOM 1305 O O . ALA A 1 176 ? 4.439 -0.200 -4.925 1.00 89.62 176 ALA A O 1
ATOM 1306 N N . SER A 1 177 ? 3.723 0.078 -2.806 1.00 93.25 177 SER A N 1
ATOM 1307 C CA . SER A 1 177 ? 2.472 -0.643 -2.951 1.00 93.25 177 SER A CA 1
ATOM 1308 C C . SER A 1 177 ? 1.376 0.107 -2.218 1.00 93.25 177 SER A C 1
ATOM 1310 O O . SER A 1 177 ? 1.650 0.757 -1.219 1.00 93.25 177 SER A O 1
ATOM 1312 N N . ALA A 1 178 ? 0.146 -0.001 -2.697 1.00 95.75 178 ALA A N 1
ATOM 1313 C CA . ALA A 1 178 ? -1.035 0.383 -1.939 1.00 95.75 178 ALA A CA 1
ATOM 1314 C C . ALA A 1 178 ? -2.184 -0.574 -2.254 1.00 95.75 178 ALA A C 1
ATOM 1316 O O . ALA A 1 178 ? -2.135 -1.332 -3.231 1.00 95.75 178 ALA A O 1
ATOM 1317 N N . PHE A 1 179 ? -3.219 -0.531 -1.429 1.00 95.06 179 PHE A N 1
ATOM 1318 C CA . PHE A 1 179 ? -4.343 -1.449 -1.484 1.00 95.06 179 PHE A CA 1
ATOM 1319 C C . PHE A 1 179 ? -5.624 -0.701 -1.131 1.00 95.06 179 PHE A C 1
ATOM 1321 O O . PHE A 1 179 ? -5.607 0.150 -0.249 1.00 95.06 179 PHE A O 1
ATOM 1328 N N . ALA A 1 180 ? -6.705 -0.984 -1.850 1.00 95.94 180 ALA A N 1
ATOM 1329 C CA . ALA A 1 180 ? -8.004 -0.382 -1.593 1.00 95.94 180 ALA A CA 1
ATOM 1330 C C . ALA A 1 180 ? -9.143 -1.353 -1.914 1.00 95.94 180 ALA A C 1
ATOM 1332 O O . ALA A 1 180 ? -9.045 -2.136 -2.862 1.00 95.94 180 ALA A O 1
ATOM 1333 N N . PHE A 1 181 ? -10.249 -1.254 -1.183 1.00 94.88 181 PHE A N 1
ATOM 1334 C CA . PHE A 1 181 ? -11.505 -1.929 -1.504 1.00 94.88 181 PHE A CA 1
ATOM 1335 C C . PHE A 1 181 ? -12.537 -0.938 -2.042 1.00 94.88 181 PHE A C 1
ATOM 1337 O O . PHE A 1 181 ? -12.808 0.090 -1.435 1.00 94.88 181 PHE A O 1
ATOM 1344 N N . HIS A 1 182 ? -13.181 -1.240 -3.165 1.00 92.62 182 HIS A N 1
ATOM 1345 C CA . HIS A 1 182 ? -14.255 -0.392 -3.670 1.00 92.62 182 HIS A CA 1
ATOM 1346 C C . HIS A 1 182 ? -15.330 -1.201 -4.384 1.00 92.62 182 HIS A C 1
ATOM 1348 O O . HIS A 1 182 ? -15.046 -1.949 -5.314 1.00 92.62 182 HIS A O 1
ATOM 1354 N N . SER A 1 183 ? -16.587 -0.979 -3.991 1.00 89.75 183 SER A N 1
ATOM 1355 C CA . SER A 1 183 ? -17.777 -1.509 -4.672 1.00 89.75 183 SER A CA 1
ATOM 1356 C C . SER A 1 183 ? -17.758 -3.022 -4.939 1.00 89.75 183 SER A C 1
ATOM 1358 O O . SER A 1 183 ? -18.311 -3.458 -5.939 1.00 89.75 183 SER A O 1
ATOM 1360 N N . GLY A 1 184 ? -17.164 -3.815 -4.039 1.00 92.69 184 GLY A N 1
ATOM 1361 C CA . GLY A 1 184 ? -17.101 -5.278 -4.161 1.00 92.69 184 GLY A CA 1
ATOM 1362 C C . GLY A 1 184 ? -15.737 -5.818 -4.586 1.00 92.69 184 GLY A C 1
ATOM 1363 O O . GLY A 1 184 ? -15.464 -6.985 -4.319 1.00 92.69 184 GLY A O 1
ATOM 1364 N N . ASP A 1 185 ? -14.862 -4.962 -5.117 1.00 95.69 185 ASP A N 1
ATOM 1365 C CA . ASP A 1 185 ? -13.578 -5.342 -5.709 1.00 95.69 185 ASP A CA 1
ATOM 1366 C C . ASP A 1 185 ? -12.378 -4.817 -4.926 1.00 95.69 185 ASP A C 1
ATOM 1368 O O . ASP A 1 185 ? -12.450 -3.795 -4.236 1.00 95.69 185 ASP A O 1
ATOM 1372 N N . PHE A 1 186 ? -11.237 -5.487 -5.095 1.00 97.12 186 PHE A N 1
ATOM 1373 C CA . PHE A 1 186 ? -9.954 -5.003 -4.590 1.00 97.12 186 PHE A CA 1
ATOM 1374 C C . PHE A 1 186 ? -9.118 -4.374 -5.694 1.00 97.12 186 PHE A C 1
ATOM 1376 O O . PHE A 1 186 ? -9.023 -4.904 -6.800 1.00 97.12 186 PHE A O 1
ATOM 1383 N N . TYR A 1 187 ? -8.453 -3.276 -5.357 1.00 97.44 187 TYR A N 1
ATOM 1384 C CA . TYR A 1 187 ? -7.563 -2.532 -6.233 1.00 97.44 187 TYR A CA 1
ATOM 1385 C C . TYR A 1 187 ? -6.165 -2.527 -5.625 1.00 97.44 187 TYR A C 1
ATOM 1387 O O . TYR A 1 187 ? -5.947 -2.079 -4.499 1.00 97.44 187 TYR A O 1
ATOM 1395 N N . PHE A 1 188 ? -5.213 -3.036 -6.394 1.00 97.62 188 PHE A N 1
ATOM 1396 C CA . PHE A 1 188 ? -3.810 -3.131 -6.032 1.00 97.62 188 PHE A CA 1
ATOM 1397 C C . PHE A 1 188 ? -3.024 -2.121 -6.849 1.00 97.62 188 PHE A C 1
ATOM 1399 O O . PHE A 1 188 ? -3.073 -2.129 -8.082 1.00 97.62 188 PHE A O 1
ATOM 1406 N N . PHE A 1 189 ? -2.273 -1.277 -6.156 1.00 97.19 189 PHE A N 1
ATOM 1407 C CA . PHE A 1 189 ? -1.391 -0.300 -6.769 1.00 97.19 189 PHE A CA 1
ATOM 1408 C C . PHE A 1 189 ? 0.033 -0.805 -6.610 1.00 97.19 189 PHE A C 1
ATOM 1410 O O . PHE A 1 189 ? 0.517 -0.947 -5.490 1.00 97.19 189 PHE A O 1
ATOM 1417 N N . THR A 1 190 ? 0.701 -1.098 -7.717 1.00 95.25 190 THR A N 1
ATOM 1418 C CA . THR A 1 190 ? 2.085 -1.596 -7.736 1.00 95.25 190 THR A CA 1
ATOM 1419 C C . THR A 1 190 ? 2.888 -0.805 -8.752 1.00 95.25 190 THR A C 1
ATOM 1421 O O . THR A 1 190 ? 2.320 -0.167 -9.628 1.00 95.25 190 THR A O 1
ATOM 1424 N N . GLU A 1 191 ? 4.209 -0.760 -8.634 1.00 93.75 191 GLU A N 1
ATOM 1425 C CA . GLU A 1 191 ? 5.047 0.014 -9.550 1.00 93.75 191 GLU A CA 1
ATOM 1426 C C . GLU A 1 191 ? 5.016 -0.577 -10.964 1.00 93.75 191 GLU A C 1
ATOM 1428 O O . GLU A 1 191 ? 5.345 -1.745 -11.166 1.00 93.75 191 GLU A O 1
ATOM 1433 N N . ALA A 1 192 ? 4.698 0.252 -11.955 1.00 92.62 192 ALA A N 1
ATOM 1434 C CA . ALA A 1 192 ? 4.740 -0.117 -13.361 1.00 92.62 192 ALA A CA 1
ATOM 1435 C C . ALA A 1 192 ? 6.165 -0.003 -13.918 1.00 92.62 192 ALA A C 1
ATOM 1437 O O . ALA A 1 192 ? 6.947 0.867 -13.519 1.00 92.62 192 ALA A O 1
ATOM 1438 N N . VAL A 1 193 ? 6.500 -0.829 -14.910 1.00 89.50 193 VAL A N 1
ATOM 1439 C CA . VAL A 1 193 ? 7.704 -0.611 -15.723 1.00 89.50 193 VAL A CA 1
ATOM 1440 C C . VAL A 1 193 ? 7.433 0.557 -16.682 1.00 89.50 193 VAL A C 1
ATOM 1442 O O . VAL A 1 193 ? 6.515 0.457 -17.501 1.00 89.50 193 VAL A O 1
ATOM 1445 N N . PRO A 1 194 ? 8.204 1.664 -16.640 1.00 90.12 194 PRO A N 1
ATOM 1446 C CA . PRO A 1 194 ? 7.910 2.817 -17.484 1.00 90.12 194 PRO A CA 1
ATOM 1447 C C . PRO A 1 194 ? 7.994 2.474 -18.985 1.00 90.12 194 PRO A C 1
ATOM 1449 O O . PRO A 1 194 ? 8.926 1.775 -19.398 1.00 90.12 194 PRO A O 1
ATOM 1452 N N . PRO A 1 195 ? 7.117 3.021 -19.854 1.00 89.00 195 PRO A N 1
ATOM 1453 C CA . PRO A 1 195 ? 7.063 2.630 -21.268 1.00 89.00 195 PRO A CA 1
ATOM 1454 C C . PRO A 1 195 ? 8.338 2.969 -22.050 1.00 89.00 195 PRO A C 1
ATOM 1456 O O . PRO A 1 195 ? 8.614 2.372 -23.086 1.00 89.00 195 PRO A O 1
ATOM 1459 N N . ALA A 1 196 ? 9.122 3.934 -21.560 1.00 91.50 196 ALA A N 1
ATOM 1460 C CA . ALA A 1 196 ? 10.402 4.321 -22.146 1.00 91.50 196 ALA A CA 1
ATOM 1461 C C . ALA A 1 196 ? 11.532 3.315 -21.854 1.00 91.50 196 ALA A C 1
ATOM 1463 O O . ALA A 1 196 ? 12.535 3.307 -22.570 1.00 91.50 196 ALA A O 1
ATOM 1464 N N . CYS A 1 197 ? 11.380 2.462 -20.836 1.00 92.56 197 CYS A N 1
ATOM 1465 C CA . CYS A 1 197 ? 12.423 1.540 -20.399 1.00 92.56 197 CYS A CA 1
ATOM 1466 C C . CYS A 1 197 ? 12.746 0.484 -21.465 1.00 92.56 197 CYS A C 1
ATOM 1468 O O . CYS A 1 197 ? 13.905 0.335 -21.845 1.00 92.56 197 CYS A O 1
ATOM 1470 N N . GLY A 1 198 ? 11.725 -0.192 -22.007 1.00 91.31 198 GLY A N 1
ATOM 1471 C CA . GLY A 1 198 ? 11.891 -1.219 -23.045 1.00 91.31 198 GLY A CA 1
ATOM 1472 C C . GLY A 1 198 ? 12.639 -0.708 -24.285 1.00 91.31 198 GLY A C 1
ATOM 1473 O O . GLY A 1 198 ? 13.712 -1.227 -24.589 1.00 91.31 198 GLY A O 1
ATOM 1474 N N . PRO A 1 199 ? 12.163 0.366 -24.949 1.00 94.06 199 PRO A N 1
ATOM 1475 C CA . PRO A 1 199 ? 12.862 0.971 -26.084 1.00 94.06 199 PRO A CA 1
ATOM 1476 C C . PRO A 1 199 ? 14.295 1.412 -25.764 1.00 94.06 199 PRO A C 1
ATOM 1478 O O . PRO A 1 199 ? 15.168 1.357 -26.630 1.00 94.06 199 PRO A O 1
ATOM 1481 N N . CYS A 1 200 ? 14.562 1.847 -24.529 1.00 95.31 200 CYS A N 1
ATOM 1482 C CA . CYS A 1 200 ? 15.924 2.160 -24.120 1.00 95.31 200 CYS A CA 1
ATOM 1483 C C . CYS A 1 200 ? 16.796 0.899 -24.038 1.00 95.31 200 CYS A C 1
ATOM 1485 O O . CYS A 1 200 ? 17.904 0.890 -24.576 1.00 95.31 200 CYS A O 1
ATOM 1487 N N . LEU A 1 201 ? 16.291 -0.175 -23.424 1.00 93.38 201 LEU A N 1
ATOM 1488 C CA . LEU A 1 201 ? 17.011 -1.444 -23.295 1.00 93.38 201 LEU A CA 1
ATOM 1489 C C . LEU A 1 201 ? 17.253 -2.126 -24.648 1.00 93.38 201 LEU A C 1
ATOM 1491 O O . LEU A 1 201 ? 18.310 -2.716 -24.864 1.00 93.38 201 LEU A O 1
ATOM 1495 N N . GLU A 1 202 ? 16.346 -1.970 -25.612 1.00 93.12 202 GLU A N 1
ATOM 1496 C CA . GLU A 1 202 ? 16.552 -2.422 -26.995 1.00 93.12 202 GLU A CA 1
ATOM 1497 C C . GLU A 1 202 ? 17.767 -1.757 -27.667 1.00 93.12 202 GLU A C 1
ATOM 1499 O O . GLU A 1 202 ? 18.431 -2.369 -28.511 1.00 93.12 202 GLU A O 1
ATOM 1504 N N . ALA A 1 203 ? 18.128 -0.534 -27.268 1.00 91.50 203 ALA A N 1
ATOM 1505 C CA . ALA A 1 203 ? 19.339 0.127 -27.751 1.00 91.50 203 ALA A CA 1
ATOM 1506 C C . ALA A 1 203 ? 20.634 -0.477 -27.166 1.00 91.50 203 ALA A C 1
ATOM 1508 O O . ALA A 1 203 ? 21.716 -0.193 -27.678 1.00 91.50 203 ALA A O 1
ATOM 1509 N N . CYS A 1 204 ? 20.534 -1.341 -26.148 1.00 88.69 204 CYS A N 1
ATOM 1510 C CA . CYS A 1 204 ? 21.638 -2.100 -25.546 1.00 88.69 204 CYS A CA 1
ATOM 1511 C C . CYS A 1 204 ? 21.919 -3.430 -26.275 1.00 88.69 204 CYS A C 1
ATOM 1513 O O . CYS A 1 204 ? 22.583 -4.325 -25.746 1.00 88.69 204 CYS A O 1
ATOM 1515 N N . THR A 1 205 ? 21.358 -3.612 -27.469 1.00 88.56 205 THR A N 1
ATOM 1516 C CA . THR A 1 205 ? 21.569 -4.805 -28.289 1.00 88.56 205 THR A CA 1
ATOM 1517 C C . THR A 1 205 ? 23.009 -4.909 -28.807 1.00 88.56 205 THR A C 1
ATOM 1519 O O . THR A 1 205 ? 23.663 -3.889 -29.032 1.00 88.56 205 THR A O 1
ATOM 1522 N N . PRO A 1 206 ? 23.536 -6.134 -29.018 1.00 93.81 206 PRO A N 1
ATOM 1523 C CA . PRO A 1 206 ? 22.829 -7.422 -29.009 1.00 93.81 206 PRO A CA 1
ATOM 1524 C C . PRO A 1 206 ? 22.629 -8.053 -27.622 1.00 93.81 206 PRO A C 1
ATOM 1526 O O . PRO A 1 206 ? 21.695 -8.836 -27.469 1.00 93.81 206 PRO A O 1
ATOM 1529 N N . THR A 1 207 ? 23.424 -7.685 -26.613 1.00 92.50 207 THR A N 1
ATOM 1530 C CA . THR A 1 207 ? 23.484 -8.392 -25.319 1.00 92.50 207 THR A CA 1
ATOM 1531 C C . THR A 1 207 ? 22.151 -8.403 -24.564 1.00 92.50 207 THR A C 1
ATOM 1533 O O . THR A 1 207 ? 21.816 -9.388 -23.912 1.00 92.50 207 THR A O 1
ATOM 1536 N N . TYR A 1 208 ? 21.336 -7.351 -24.695 1.00 93.88 208 TYR A N 1
ATOM 1537 C CA . TYR A 1 208 ? 19.976 -7.344 -24.144 1.00 93.88 208 TYR A CA 1
ATOM 1538 C C . TYR A 1 208 ? 19.078 -8.442 -24.741 1.00 93.88 208 TYR A C 1
ATOM 1540 O O . TYR A 1 208 ? 18.405 -9.152 -24.001 1.00 93.88 208 TYR A O 1
ATOM 1548 N N . LEU A 1 209 ? 19.098 -8.636 -26.065 1.00 94.00 209 LEU A N 1
ATOM 1549 C CA . LEU A 1 209 ? 18.292 -9.680 -26.710 1.00 94.00 209 LEU A CA 1
ATOM 1550 C C . LEU A 1 209 ? 18.794 -11.084 -26.366 1.00 94.00 209 LEU A C 1
ATOM 1552 O O . LEU A 1 209 ? 17.989 -12.003 -26.246 1.00 94.00 209 LEU A O 1
ATOM 1556 N N . GLU A 1 210 ? 20.106 -11.250 -26.191 1.00 94.62 210 GLU A N 1
ATOM 1557 C CA . GLU A 1 210 ? 20.682 -12.506 -25.700 1.00 94.62 210 GLU A CA 1
ATOM 1558 C C . GLU A 1 210 ? 20.210 -12.805 -24.272 1.00 94.62 210 GLU A C 1
ATOM 1560 O O . GLU A 1 210 ? 19.824 -13.936 -23.991 1.00 94.62 210 GLU A O 1
ATOM 1565 N N . CYS A 1 211 ? 20.145 -11.786 -23.407 1.00 93.75 211 CYS A N 1
ATOM 1566 C CA . CYS A 1 211 ? 19.586 -11.919 -22.063 1.00 93.75 211 CYS A CA 1
ATOM 1567 C C . CYS A 1 211 ? 18.103 -12.306 -22.083 1.00 93.75 211 CYS A C 1
ATOM 1569 O O . CYS A 1 211 ? 17.708 -13.215 -21.369 1.00 93.75 211 CYS A O 1
ATOM 1571 N N . LEU A 1 212 ? 17.280 -11.676 -22.928 1.00 94.06 212 LEU A N 1
ATOM 1572 C CA . LEU A 1 212 ? 15.859 -12.035 -23.035 1.00 94.06 212 LEU A CA 1
ATOM 1573 C C . LEU A 1 212 ? 15.628 -13.464 -23.552 1.00 94.06 212 LEU A C 1
ATOM 1575 O O . LEU A 1 212 ? 14.594 -14.062 -23.264 1.00 94.06 212 LEU A O 1
ATOM 1579 N N . ALA A 1 213 ? 16.561 -14.005 -24.339 1.00 94.88 213 ALA A N 1
ATOM 1580 C CA . ALA A 1 213 ? 16.493 -15.378 -24.831 1.00 94.88 213 ALA A CA 1
ATOM 1581 C C . ALA A 1 213 ? 16.921 -16.420 -23.779 1.00 94.88 213 ALA A C 1
ATOM 1583 O O . ALA A 1 213 ? 16.603 -17.601 -23.937 1.00 94.88 213 ALA A O 1
ATOM 1584 N N . ASP A 1 214 ? 17.630 -15.998 -22.729 1.00 94.94 214 ASP A N 1
ATOM 1585 C CA . ASP A 1 214 ? 18.026 -16.823 -21.590 1.00 94.94 214 ASP A CA 1
ATOM 1586 C C . ASP A 1 214 ? 17.006 -16.658 -20.443 1.00 94.94 214 ASP A C 1
ATOM 1588 O O . ASP A 1 214 ? 16.886 -15.567 -19.885 1.00 94.94 214 ASP A O 1
ATOM 1592 N N . PRO A 1 215 ? 16.268 -17.713 -20.050 1.00 94.06 215 PRO A N 1
ATOM 1593 C CA . PRO A 1 215 ? 15.246 -17.606 -19.010 1.00 94.06 215 PRO A CA 1
ATOM 1594 C C . PRO A 1 215 ? 15.760 -17.117 -17.650 1.00 94.06 215 PRO A C 1
ATOM 1596 O O . PRO A 1 215 ? 15.034 -16.410 -16.953 1.00 94.06 215 PRO A O 1
ATOM 1599 N N . GLU A 1 216 ? 16.986 -17.476 -17.258 1.00 92.56 216 GLU A N 1
ATOM 1600 C CA . GLU A 1 216 ? 17.559 -17.068 -15.970 1.00 92.56 216 GLU A CA 1
ATOM 1601 C C . GLU A 1 216 ? 17.948 -15.589 -16.006 1.00 92.56 216 GLU A C 1
ATOM 1603 O O . GLU A 1 216 ? 17.655 -14.837 -15.074 1.00 92.56 216 GLU A O 1
ATOM 1608 N N . CYS A 1 217 ? 18.545 -15.149 -17.116 1.00 93.25 217 CYS A N 1
ATOM 1609 C CA . CYS A 1 217 ? 18.872 -13.743 -17.320 1.00 93.25 217 CYS A CA 1
ATOM 1610 C C . CYS A 1 217 ? 17.613 -12.875 -17.405 1.00 93.25 217 CYS A C 1
ATOM 1612 O O . CYS A 1 217 ? 17.533 -11.847 -16.734 1.00 93.25 217 CYS A O 1
ATOM 1614 N N . ALA A 1 218 ? 16.618 -13.305 -18.185 1.00 92.19 218 ALA A N 1
ATOM 1615 C CA . ALA A 1 218 ? 15.348 -12.608 -18.342 1.00 92.19 218 ALA A CA 1
ATOM 1616 C C . ALA A 1 218 ? 14.618 -12.456 -17.001 1.00 92.19 218 ALA A C 1
ATOM 1618 O O . ALA A 1 218 ? 14.181 -11.355 -16.675 1.00 92.19 218 ALA A O 1
ATOM 1619 N N . ALA A 1 219 ? 14.552 -13.520 -16.192 1.00 89.25 219 ALA A N 1
ATOM 1620 C CA . ALA A 1 219 ? 13.966 -13.461 -14.854 1.00 89.25 219 ALA A CA 1
ATOM 1621 C C . ALA A 1 219 ? 14.747 -12.523 -13.919 1.00 89.25 219 ALA A C 1
ATOM 1623 O O . ALA A 1 219 ? 14.149 -11.728 -13.197 1.00 89.25 219 ALA A O 1
ATOM 1624 N N . SER A 1 220 ? 16.083 -12.564 -13.961 1.00 89.69 220 SER A N 1
ATOM 1625 C CA . SER A 1 220 ? 16.932 -11.688 -13.146 1.00 89.69 220 SER A CA 1
ATOM 1626 C C . SER A 1 220 ? 16.774 -10.212 -13.532 1.00 89.69 220 SER A C 1
ATOM 1628 O O . SER A 1 220 ? 16.651 -9.353 -12.658 1.00 89.69 220 SER A O 1
ATOM 1630 N N . LEU A 1 221 ? 16.722 -9.910 -14.834 1.00 91.00 221 LEU A N 1
ATOM 1631 C CA . LEU A 1 221 ? 16.480 -8.562 -15.346 1.00 91.00 221 LEU A CA 1
ATOM 1632 C C . LEU A 1 221 ? 15.071 -8.075 -15.000 1.00 91.00 221 LEU A C 1
ATOM 1634 O O . LEU A 1 221 ? 14.927 -6.935 -14.566 1.00 91.00 221 LEU A O 1
ATOM 1638 N N . GLN A 1 222 ? 14.054 -8.925 -15.151 1.00 87.88 222 GLN A N 1
ATOM 1639 C CA . GLN A 1 222 ? 12.684 -8.586 -14.776 1.00 87.88 222 GLN A CA 1
ATOM 1640 C C . GLN A 1 222 ? 12.593 -8.267 -13.282 1.00 87.88 222 GLN A C 1
ATOM 1642 O O . GLN A 1 222 ? 12.074 -7.213 -12.934 1.00 87.88 222 GLN A O 1
ATOM 1647 N N . CYS A 1 223 ? 13.210 -9.078 -12.413 1.00 84.69 223 CYS A N 1
ATOM 1648 C CA . CYS A 1 223 ? 13.243 -8.767 -10.986 1.00 84.69 223 CYS A CA 1
ATOM 1649 C C . CYS A 1 223 ? 13.892 -7.401 -10.704 1.00 84.69 223 CYS A C 1
ATOM 1651 O O . CYS A 1 223 ? 13.387 -6.629 -9.893 1.00 84.69 223 CYS A O 1
ATOM 1653 N N . ALA A 1 224 ? 14.989 -7.058 -11.389 1.00 86.44 224 ALA A N 1
ATOM 1654 C CA . ALA A 1 224 ? 15.625 -5.752 -11.214 1.00 86.44 224 ALA A CA 1
ATOM 1655 C C . ALA A 1 224 ? 14.718 -4.587 -11.651 1.00 86.44 224 ALA A C 1
ATOM 1657 O O . ALA A 1 224 ? 14.685 -3.539 -11.000 1.00 86.44 224 ALA A O 1
ATOM 1658 N N . LEU A 1 225 ? 13.964 -4.766 -12.740 1.00 87.50 225 LEU A N 1
ATOM 1659 C CA . LEU A 1 225 ? 12.977 -3.790 -13.204 1.00 87.50 225 LEU A CA 1
ATOM 1660 C C . LEU A 1 225 ? 11.812 -3.654 -12.215 1.00 87.50 225 LEU A C 1
ATOM 1662 O O . LEU A 1 225 ? 11.403 -2.530 -11.913 1.00 87.50 225 LEU A O 1
ATOM 1666 N N . ASP A 1 226 ? 11.333 -4.763 -11.658 1.00 80.75 226 ASP A N 1
ATOM 1667 C CA . ASP A 1 226 ? 10.230 -4.801 -10.693 1.00 80.75 226 ASP A CA 1
ATOM 1668 C C . ASP A 1 226 ? 10.630 -4.176 -9.352 1.00 80.75 226 ASP A C 1
ATOM 1670 O O . ASP A 1 226 ? 9.905 -3.333 -8.822 1.00 80.75 226 ASP A O 1
ATOM 1674 N N . LEU A 1 227 ? 11.825 -4.486 -8.843 1.00 77.31 227 LEU A N 1
ATOM 1675 C CA . LEU A 1 227 ? 12.333 -3.929 -7.586 1.00 77.31 227 LEU A CA 1
ATOM 1676 C C . LEU A 1 227 ? 12.885 -2.508 -7.717 1.00 77.31 227 LEU A C 1
ATOM 1678 O O . LEU A 1 227 ? 13.132 -1.858 -6.704 1.00 77.31 227 LEU A O 1
ATOM 1682 N N . GLY A 1 228 ? 13.110 -2.015 -8.935 1.00 79.94 228 GLY A N 1
ATOM 1683 C CA . GLY A 1 228 ? 13.686 -0.685 -9.115 1.00 79.94 228 GLY A CA 1
ATOM 1684 C C . GLY A 1 228 ? 15.197 -0.615 -8.857 1.00 79.94 228 GLY A C 1
ATOM 1685 O O . GLY A 1 228 ? 15.734 0.479 -8.695 1.00 79.94 228 GLY A O 1
ATOM 1686 N N . GLN A 1 229 ? 15.883 -1.756 -8.743 1.00 78.69 229 GLN A N 1
ATOM 1687 C CA . GLN A 1 229 ? 17.272 -1.831 -8.286 1.00 78.69 229 GLN A CA 1
ATOM 1688 C C . GLN A 1 229 ? 18.011 -3.037 -8.868 1.00 78.69 229 GLN A C 1
ATOM 1690 O O . GLN A 1 229 ? 17.425 -4.086 -9.114 1.00 78.69 229 GLN A O 1
ATOM 1695 N N . LEU A 1 230 ? 19.326 -2.887 -9.039 1.00 79.25 230 LEU A N 1
ATOM 1696 C CA . LEU A 1 230 ? 20.242 -3.973 -9.385 1.00 79.25 230 LEU A CA 1
ATOM 1697 C C . LEU A 1 230 ? 20.953 -4.451 -8.114 1.00 79.25 230 LEU A C 1
ATOM 1699 O O . LEU A 1 230 ? 21.727 -3.702 -7.517 1.00 79.25 230 LEU A O 1
ATOM 1703 N N . THR A 1 231 ? 20.700 -5.689 -7.712 1.00 80.56 231 THR A N 1
ATOM 1704 C CA . THR A 1 231 ? 21.313 -6.363 -6.563 1.00 80.56 231 THR A CA 1
ATOM 1705 C C . THR A 1 231 ? 21.853 -7.737 -6.974 1.00 80.56 231 THR A C 1
ATOM 1707 O O . THR A 1 231 ? 21.600 -8.226 -8.077 1.00 80.56 231 THR A O 1
ATOM 1710 N N . ASP A 1 232 ? 22.612 -8.382 -6.086 1.00 77.12 232 ASP A N 1
ATOM 1711 C CA . ASP A 1 232 ? 23.063 -9.759 -6.323 1.00 77.12 232 ASP A CA 1
ATOM 1712 C C . ASP A 1 232 ? 21.870 -10.730 -6.402 1.00 77.12 232 ASP A C 1
ATOM 1714 O O . ASP A 1 232 ? 21.887 -11.656 -7.213 1.00 77.12 232 ASP A O 1
ATOM 1718 N N . ASP A 1 233 ? 20.815 -10.470 -5.620 1.00 74.75 233 ASP A N 1
ATOM 1719 C CA . ASP A 1 233 ? 19.579 -11.260 -5.617 1.00 74.75 233 ASP A CA 1
ATOM 1720 C C . ASP A 1 233 ? 18.729 -11.006 -6.875 1.00 74.75 233 ASP A C 1
ATOM 1722 O O . ASP A 1 233 ? 18.111 -11.931 -7.403 1.00 74.75 233 ASP A O 1
ATOM 1726 N N . CYS A 1 234 ? 18.734 -9.773 -7.398 1.00 77.31 234 CYS A N 1
ATOM 1727 C CA . CYS A 1 234 ? 17.963 -9.372 -8.574 1.00 77.31 234 CYS A CA 1
ATOM 1728 C C . CYS A 1 234 ? 18.786 -8.541 -9.552 1.00 77.31 234 CYS A C 1
ATOM 1730 O O . CYS A 1 234 ? 19.198 -7.421 -9.276 1.00 77.31 234 CYS A O 1
ATOM 1732 N N . GLY A 1 235 ? 18.990 -9.083 -10.747 1.00 76.94 235 GLY A N 1
ATOM 1733 C CA . GLY A 1 235 ? 19.839 -8.503 -11.777 1.00 76.94 235 GLY A CA 1
ATOM 1734 C C . GLY A 1 235 ? 21.235 -9.113 -11.818 1.00 76.94 235 GLY A C 1
ATOM 1735 O O . GLY A 1 235 ? 21.853 -9.042 -12.871 1.00 76.94 235 GLY A O 1
ATOM 1736 N N . GLY A 1 236 ? 21.728 -9.773 -10.764 1.00 82.00 236 GLY A N 1
ATOM 1737 C CA . GLY A 1 236 ? 23.090 -10.330 -10.703 1.00 82.00 236 GLY A CA 1
ATOM 1738 C C . GLY A 1 236 ? 23.474 -11.313 -11.824 1.00 82.00 236 GLY A C 1
ATOM 1739 O O . GLY A 1 236 ? 24.659 -11.459 -12.124 1.00 82.00 236 GLY A O 1
ATOM 1740 N N . LEU A 1 237 ? 22.497 -11.949 -12.483 1.00 84.75 237 LEU A N 1
ATOM 1741 C CA . LEU A 1 237 ? 22.735 -12.844 -13.627 1.00 84.75 237 LEU A CA 1
ATOM 1742 C C . LEU A 1 237 ? 22.723 -12.125 -14.983 1.00 84.75 237 LEU A C 1
ATOM 1744 O O . LEU A 1 237 ? 23.096 -12.720 -15.994 1.00 84.75 237 LEU A O 1
ATOM 1748 N N . ALA A 1 238 ? 22.320 -10.853 -15.029 1.00 87.25 238 ALA A N 1
ATOM 1749 C CA . ALA A 1 238 ? 22.377 -10.082 -16.259 1.00 87.25 238 ALA A CA 1
ATOM 1750 C C . ALA A 1 238 ? 23.838 -9.753 -16.637 1.00 87.25 238 ALA A C 1
ATOM 1752 O O . ALA A 1 238 ? 24.641 -9.399 -15.771 1.00 87.25 238 ALA A O 1
ATOM 1753 N N . PRO A 1 239 ? 24.215 -9.850 -17.928 1.00 90.12 239 PRO A N 1
ATOM 1754 C CA . PRO A 1 239 ? 25.552 -9.500 -18.383 1.00 90.12 239 PRO A CA 1
ATOM 1755 C C . PRO A 1 239 ? 25.951 -8.081 -17.974 1.00 90.12 239 PRO A C 1
ATOM 1757 O O . PRO A 1 239 ? 25.139 -7.157 -18.024 1.00 90.12 239 PRO A O 1
ATOM 1760 N N . GLN A 1 240 ? 27.237 -7.878 -17.677 1.00 90.69 240 GLN A N 1
ATOM 1761 C CA . GLN A 1 240 ? 27.775 -6.573 -17.270 1.00 90.69 240 GLN A CA 1
ATOM 1762 C C . GLN A 1 240 ? 27.444 -5.447 -18.265 1.00 90.69 240 GLN A C 1
ATOM 1764 O O . GLN A 1 240 ? 27.313 -4.287 -17.886 1.00 90.69 240 GLN A O 1
ATOM 1769 N N . GLU A 1 241 ? 27.308 -5.767 -19.549 1.00 90.56 241 GLU A N 1
ATOM 1770 C CA . GLU A 1 241 ? 26.918 -4.812 -20.588 1.00 90.56 241 GLU A CA 1
ATOM 1771 C C . GLU A 1 241 ? 25.466 -4.349 -20.425 1.00 90.56 241 GLU A C 1
ATOM 1773 O O . GLU A 1 241 ? 25.193 -3.158 -20.568 1.00 90.56 241 GLU A O 1
ATOM 1778 N N . VAL A 1 242 ? 24.556 -5.253 -20.045 1.00 91.06 242 VAL A N 1
ATOM 1779 C CA . VAL A 1 242 ? 23.162 -4.925 -19.711 1.00 91.06 242 VAL A CA 1
ATOM 1780 C C . VAL A 1 242 ? 23.117 -4.084 -18.438 1.00 91.06 242 VAL A C 1
ATOM 1782 O O . VAL A 1 242 ? 22.445 -3.056 -18.427 1.00 91.06 242 VAL A O 1
ATOM 1785 N N . HIS A 1 243 ? 23.900 -4.430 -17.407 1.00 90.56 243 HIS A N 1
ATOM 1786 C CA . HIS A 1 243 ? 24.034 -3.597 -16.198 1.00 90.56 243 HIS A CA 1
ATOM 1787 C C . HIS A 1 243 ? 24.526 -2.196 -16.521 1.00 90.56 243 HIS A C 1
ATOM 1789 O O . HIS A 1 243 ? 23.933 -1.213 -16.089 1.00 90.56 243 HIS A O 1
ATOM 1795 N N . ASN A 1 244 ? 25.604 -2.091 -17.298 1.00 92.44 244 ASN A N 1
ATOM 1796 C CA . ASN A 1 244 ? 26.181 -0.808 -17.674 1.00 92.44 244 ASN A CA 1
ATOM 1797 C C . ASN A 1 244 ? 25.194 0.016 -18.496 1.00 92.44 244 ASN A C 1
ATOM 1799 O O . ASN A 1 244 ? 25.153 1.234 -18.337 1.00 92.44 244 ASN A O 1
ATOM 1803 N N . CYS A 1 245 ? 24.409 -0.621 -19.362 1.00 93.31 245 CYS A N 1
ATOM 1804 C CA . CYS A 1 245 ? 23.399 0.076 -20.136 1.00 93.31 245 CYS A CA 1
ATOM 1805 C C . CYS A 1 245 ? 22.253 0.569 -19.247 1.00 93.31 245 CYS A C 1
ATOM 1807 O O . CYS A 1 245 ? 21.908 1.750 -19.295 1.00 93.31 245 CYS A O 1
ATOM 1809 N N . LEU A 1 246 ? 21.724 -0.286 -18.367 1.00 91.06 246 LEU A N 1
ATOM 1810 C CA . LEU A 1 246 ? 20.677 0.099 -17.424 1.00 91.06 246 LEU A CA 1
ATOM 1811 C C . LEU A 1 246 ? 21.149 1.226 -16.496 1.00 91.06 246 LEU A C 1
ATOM 1813 O O . LEU A 1 246 ? 20.448 2.217 -16.350 1.00 91.06 246 LEU A O 1
ATOM 1817 N N . ALA A 1 247 ? 22.359 1.134 -15.944 1.00 89.88 247 ALA A N 1
ATOM 1818 C CA . ALA A 1 247 ? 22.882 2.110 -14.990 1.00 89.88 247 ALA A CA 1
ATOM 1819 C C . ALA A 1 247 ? 23.333 3.440 -15.620 1.00 89.88 247 ALA A C 1
ATOM 1821 O O . ALA A 1 247 ? 23.248 4.473 -14.963 1.00 89.88 247 ALA A O 1
ATOM 1822 N N . ASN A 1 248 ? 23.834 3.443 -16.864 1.00 91.38 248 ASN A N 1
ATOM 1823 C CA . ASN A 1 248 ? 24.422 4.649 -17.470 1.00 91.38 248 ASN A CA 1
ATOM 1824 C C . ASN A 1 248 ? 23.579 5.275 -18.587 1.00 91.38 248 ASN A C 1
ATOM 1826 O O . ASN A 1 248 ? 23.767 6.452 -18.887 1.00 91.38 248 ASN A O 1
ATOM 1830 N N . GLN A 1 249 ? 22.708 4.504 -19.240 1.00 94.00 249 GLN A N 1
ATOM 1831 C CA . GLN A 1 249 ? 21.929 4.962 -20.394 1.00 94.00 249 GLN A CA 1
ATOM 1832 C C . GLN A 1 249 ? 20.427 4.944 -20.114 1.00 94.00 249 GLN A C 1
ATOM 1834 O O . GLN A 1 249 ? 19.739 5.901 -20.458 1.00 94.00 249 GLN A O 1
ATOM 1839 N N . CYS A 1 250 ? 19.925 3.877 -19.494 1.00 94.62 250 CYS A N 1
ATOM 1840 C CA . CYS A 1 250 ? 18.490 3.677 -19.298 1.00 94.62 250 CYS A CA 1
ATOM 1841 C C . CYS A 1 250 ? 18.003 3.978 -17.886 1.00 94.62 250 CYS A C 1
ATOM 1843 O O . CYS A 1 250 ? 16.818 3.792 -17.626 1.00 94.62 250 CYS A O 1
ATOM 1845 N N . LEU A 1 251 ? 18.875 4.484 -17.007 1.00 91.12 251 LEU A N 1
ATOM 1846 C CA . LEU A 1 251 ? 18.560 4.688 -15.596 1.00 91.12 251 LEU A CA 1
ATOM 1847 C C . LEU A 1 251 ? 17.310 5.550 -15.440 1.00 91.12 251 LEU A C 1
ATOM 1849 O O . LEU A 1 251 ? 16.328 5.082 -14.889 1.00 91.12 251 LEU A O 1
ATOM 1853 N N . ASP A 1 252 ? 17.287 6.738 -16.043 1.00 90.94 252 ASP A N 1
ATOM 1854 C CA . ASP A 1 252 ? 16.134 7.643 -15.951 1.00 90.94 252 ASP A CA 1
ATOM 1855 C C . ASP A 1 252 ? 14.894 7.118 -16.697 1.00 90.94 252 ASP A C 1
ATOM 1857 O O . ASP A 1 252 ? 13.768 7.488 -16.376 1.00 90.94 252 ASP A O 1
ATOM 1861 N N . SER A 1 253 ? 15.089 6.262 -17.709 1.00 92.56 253 SER A N 1
ATOM 1862 C CA . SER A 1 253 ? 13.985 5.678 -18.487 1.00 92.56 253 SER A CA 1
ATOM 1863 C C . SER A 1 253 ? 13.311 4.511 -17.770 1.00 92.56 253 SER A C 1
ATOM 1865 O O . SER A 1 253 ? 12.139 4.254 -18.023 1.00 92.56 253 SER A O 1
ATOM 1867 N N . CYS A 1 254 ? 14.038 3.799 -16.909 1.00 90.75 254 CYS A N 1
ATOM 1868 C CA . CYS A 1 254 ? 13.547 2.640 -16.162 1.00 90.75 254 CYS A CA 1
ATOM 1869 C C . CYS A 1 254 ? 13.245 2.970 -14.695 1.00 90.75 254 CYS A C 1
ATOM 1871 O O . CYS A 1 254 ? 12.316 2.409 -14.119 1.00 90.75 254 CYS A O 1
ATOM 1873 N N . PHE A 1 255 ? 13.990 3.907 -14.113 1.00 90.19 255 PHE A N 1
ATOM 1874 C CA . PHE A 1 255 ? 13.937 4.325 -12.713 1.00 90.19 255 PHE A CA 1
ATOM 1875 C C . PHE A 1 255 ? 13.931 5.861 -12.632 1.00 90.19 255 PHE A C 1
ATOM 1877 O O . PHE A 1 255 ? 14.919 6.477 -12.223 1.00 90.19 255 PHE A O 1
ATOM 1884 N N . PRO A 1 256 ? 12.839 6.507 -13.075 1.00 87.88 256 PRO A N 1
ATOM 1885 C CA . PRO A 1 256 ? 12.759 7.960 -13.115 1.00 87.88 256 PRO A CA 1
ATOM 1886 C C . PRO A 1 256 ? 12.920 8.581 -11.721 1.00 87.88 256 PRO A C 1
ATOM 1888 O O . PRO A 1 256 ? 12.528 8.012 -10.699 1.00 87.88 256 PRO A O 1
ATOM 1891 N N . VAL A 1 257 ? 13.473 9.795 -11.685 1.00 82.94 257 VAL A N 1
ATOM 1892 C CA . VAL A 1 257 ? 13.557 10.600 -10.459 1.00 82.94 257 VAL A CA 1
ATOM 1893 C C . VAL A 1 257 ? 12.143 10.851 -9.925 1.00 82.94 257 VAL A C 1
ATOM 1895 O O . VAL A 1 257 ? 11.289 11.346 -10.654 1.00 82.94 257 VAL A O 1
ATOM 1898 N N . GLY A 1 258 ? 11.909 10.525 -8.651 1.00 79.62 258 GLY A N 1
ATOM 1899 C CA . GLY A 1 258 ? 10.569 10.514 -8.043 1.00 79.62 258 GLY A CA 1
ATOM 1900 C C . GLY A 1 258 ? 9.962 9.111 -7.910 1.00 79.62 258 GLY A C 1
ATOM 1901 O O . GLY A 1 258 ? 8.949 8.951 -7.234 1.00 79.62 258 GLY A O 1
ATOM 1902 N N . GLY A 1 259 ? 10.627 8.094 -8.467 1.00 85.38 259 GLY A N 1
ATOM 1903 C CA . GLY A 1 259 ? 10.215 6.694 -8.410 1.00 85.38 259 GLY A CA 1
ATOM 1904 C C . GLY A 1 259 ? 9.296 6.303 -9.566 1.00 85.38 259 GLY A C 1
ATOM 1905 O O . GLY A 1 259 ? 8.846 7.144 -10.344 1.00 85.38 259 GLY A O 1
ATOM 1906 N N . LYS A 1 260 ? 9.044 4.999 -9.705 1.00 91.12 260 LYS A N 1
ATOM 1907 C CA . LYS A 1 260 ? 8.220 4.475 -10.796 1.00 91.12 260 LYS A CA 1
ATOM 1908 C C . LYS A 1 260 ? 6.744 4.837 -10.567 1.00 91.12 260 LYS A C 1
ATOM 1910 O O . LYS A 1 260 ? 6.262 4.647 -9.450 1.00 91.12 260 LYS A O 1
ATOM 1915 N N . PRO A 1 261 ? 6.024 5.333 -11.587 1.00 93.25 261 PRO A N 1
ATOM 1916 C CA . PRO A 1 261 ? 4.569 5.446 -11.513 1.00 93.25 261 PRO A CA 1
ATOM 1917 C C . PRO A 1 261 ? 3.939 4.076 -11.244 1.00 93.25 261 PRO A C 1
ATOM 1919 O O . PRO A 1 261 ? 4.521 3.042 -11.575 1.00 93.25 261 PRO A O 1
ATOM 1922 N N . SER A 1 262 ? 2.754 4.064 -10.647 1.00 95.44 262 SER A N 1
ATOM 1923 C CA . SER A 1 262 ? 2.038 2.823 -10.359 1.00 95.44 262 SER A CA 1
ATOM 1924 C C . SER A 1 262 ? 1.206 2.348 -11.553 1.00 95.44 262 SER A C 1
ATOM 1926 O O . SER A 1 262 ? 0.782 3.146 -12.377 1.00 95.44 262 SER A O 1
ATOM 1928 N N . GLN A 1 263 ? 0.933 1.054 -11.634 1.00 95.94 263 GLN A N 1
ATOM 1929 C CA . GLN A 1 263 ? -0.202 0.470 -12.345 1.00 95.94 263 GLN A CA 1
ATOM 1930 C C . GLN A 1 263 ? -1.301 0.123 -11.334 1.00 95.94 263 GLN A C 1
ATOM 1932 O O . GLN A 1 263 ? -1.033 0.011 -10.135 1.00 95.94 263 GLN A O 1
ATOM 1937 N N . VAL A 1 264 ? -2.523 -0.079 -11.820 1.00 97.31 264 VAL A N 1
ATOM 1938 C CA . VAL A 1 264 ? -3.677 -0.509 -11.026 1.00 97.31 264 VAL A CA 1
ATOM 1939 C C . VAL A 1 264 ? -4.153 -1.860 -11.538 1.00 97.31 264 VAL A C 1
ATOM 1941 O O . VAL A 1 264 ? -4.496 -2.009 -12.713 1.00 97.31 264 VAL A O 1
ATOM 1944 N N . THR A 1 265 ? -4.180 -2.840 -10.642 1.00 97.44 265 THR A N 1
ATOM 1945 C CA . THR A 1 265 ? -4.735 -4.174 -10.897 1.00 97.44 265 THR A CA 1
ATOM 1946 C C . THR A 1 265 ? -6.000 -4.338 -10.070 1.00 97.44 265 THR A C 1
ATOM 1948 O O . THR A 1 265 ? -5.975 -4.090 -8.869 1.00 97.44 265 THR A O 1
ATOM 1951 N N . ARG A 1 266 ? -7.099 -4.741 -10.696 1.00 97.00 266 ARG A N 1
ATOM 1952 C CA . ARG A 1 266 ? -8.372 -5.042 -10.042 1.00 97.00 266 ARG A CA 1
ATOM 1953 C C . ARG A 1 266 ? -8.507 -6.547 -9.847 1.00 97.00 266 ARG A C 1
ATOM 1955 O O . ARG A 1 266 ? -8.149 -7.309 -10.741 1.00 97.00 266 ARG A O 1
ATOM 1962 N N . LEU A 1 267 ? -9.047 -6.959 -8.710 1.00 97.38 267 LEU A N 1
ATOM 1963 C CA . LEU A 1 267 ? -9.562 -8.302 -8.465 1.00 97.38 267 LEU A CA 1
ATOM 1964 C C . LEU A 1 267 ? -11.087 -8.231 -8.362 1.00 97.38 267 LEU A C 1
ATOM 1966 O O . LEU A 1 267 ? -11.572 -7.605 -7.419 1.00 97.38 267 LEU A O 1
ATOM 1970 N N . ASP A 1 268 ? -11.792 -8.891 -9.292 1.00 96.25 268 ASP A N 1
ATOM 1971 C CA . ASP A 1 268 ? -13.257 -9.093 -9.247 1.00 96.25 268 ASP A CA 1
ATOM 1972 C C . ASP A 1 268 ? -13.601 -10.007 -8.063 1.00 96.25 268 ASP A C 1
ATOM 1974 O O . ASP A 1 268 ? -13.626 -11.235 -8.182 1.00 96.25 268 ASP A O 1
ATOM 1978 N N . TRP A 1 269 ? -13.715 -9.435 -6.868 1.00 95.69 269 TRP A N 1
ATOM 1979 C CA . TRP A 1 269 ? -13.762 -10.222 -5.636 1.00 95.69 269 TRP A CA 1
ATOM 1980 C C . TRP A 1 269 ? -15.168 -10.707 -5.310 1.00 95.69 269 TRP A C 1
ATOM 1982 O O . TRP A 1 269 ? -15.324 -11.815 -4.781 1.00 95.69 269 TRP A O 1
ATOM 1992 N N . ASP A 1 270 ? -16.179 -9.903 -5.623 1.00 93.88 270 ASP A N 1
ATOM 1993 C CA . ASP A 1 270 ? -17.580 -10.272 -5.452 1.00 93.88 270 ASP A CA 1
ATOM 1994 C C . ASP A 1 270 ? -18.108 -11.172 -6.585 1.00 93.88 270 ASP A C 1
ATOM 1996 O O . ASP A 1 270 ? -19.236 -11.669 -6.504 1.00 93.88 270 ASP A O 1
ATOM 2000 N N . GLU A 1 271 ? -17.264 -11.447 -7.586 1.00 95.12 271 GLU A N 1
ATOM 2001 C CA . GLU A 1 271 ? -17.547 -12.272 -8.761 1.00 95.12 271 GLU A CA 1
ATOM 2002 C C . GLU A 1 271 ? -18.720 -11.722 -9.588 1.00 95.12 271 GLU A C 1
ATOM 2004 O O . GLU A 1 271 ? -19.444 -12.479 -10.256 1.00 95.12 271 GLU A O 1
ATOM 2009 N N . SER A 1 272 ? -18.937 -10.406 -9.542 1.00 93.12 272 SER A N 1
ATOM 2010 C CA . SER A 1 272 ? -20.047 -9.733 -10.216 1.00 93.12 272 SER A CA 1
ATOM 2011 C C . SER A 1 272 ? -19.986 -9.872 -11.739 1.00 93.12 272 SER A C 1
ATOM 2013 O O . SER A 1 272 ? -21.034 -9.836 -12.399 1.00 93.12 272 SER A O 1
ATOM 2015 N N . GLU A 1 273 ? -18.809 -10.134 -12.315 1.00 92.06 273 GLU A N 1
ATOM 2016 C CA . GLU A 1 273 ? -18.633 -10.369 -13.754 1.00 92.06 273 GLU A CA 1
ATOM 2017 C C . GLU A 1 273 ? -18.796 -11.844 -14.158 1.00 92.06 273 GLU A C 1
ATOM 2019 O O . GLU A 1 273 ? -18.822 -12.179 -15.349 1.00 92.06 273 GLU A O 1
ATOM 2024 N N . GLY A 1 274 ? -18.948 -12.750 -13.186 1.00 93.12 274 GLY A N 1
ATOM 2025 C CA . GLY A 1 274 ? -19.205 -14.174 -13.410 1.00 93.12 274 GLY A CA 1
ATOM 2026 C C . GLY A 1 274 ? -18.025 -14.955 -13.997 1.00 93.12 274 GLY A C 1
ATOM 2027 O O . GLY A 1 274 ? -18.216 -16.076 -14.480 1.00 93.12 274 GLY A O 1
ATOM 2028 N N . GLN A 1 275 ? -16.817 -14.386 -13.971 1.00 92.00 275 GLN A N 1
ATOM 2029 C CA . GLN A 1 275 ? -15.574 -15.050 -14.388 1.00 92.00 275 GLN A CA 1
ATOM 2030 C C . GLN A 1 275 ? -14.813 -15.671 -13.206 1.00 92.00 275 GLN A C 1
ATOM 2032 O O . GLN A 1 275 ? -13.767 -16.293 -13.397 1.00 92.00 275 GLN A O 1
ATOM 2037 N N . GLY A 1 276 ? -15.380 -15.562 -12.001 1.00 92.94 276 GLY A N 1
ATOM 2038 C CA . GLY A 1 276 ? -14.701 -15.856 -10.748 1.00 92.94 276 GLY A CA 1
ATOM 2039 C C . GLY A 1 276 ? -13.729 -14.740 -10.373 1.00 92.94 276 GLY A C 1
ATOM 2040 O O . GLY A 1 276 ? -13.677 -13.697 -11.016 1.00 92.94 276 GLY A O 1
ATOM 2041 N N . LYS A 1 277 ? -12.922 -14.993 -9.344 1.00 95.00 277 LYS A N 1
ATOM 2042 C CA . LYS A 1 277 ? -11.944 -14.032 -8.824 1.00 95.00 277 LYS A CA 1
ATOM 2043 C C . LYS A 1 277 ? -10.742 -13.910 -9.757 1.00 95.00 277 LYS A C 1
ATOM 2045 O O . LYS A 1 277 ? -9.804 -14.705 -9.670 1.00 95.00 277 LYS A O 1
ATOM 2050 N N . VAL A 1 278 ? -10.798 -12.950 -10.676 1.00 94.75 278 VAL A N 1
ATOM 2051 C CA . VAL A 1 278 ? -9.789 -12.724 -11.723 1.00 94.75 278 VAL A CA 1
ATOM 2052 C C . VAL A 1 278 ? -9.053 -11.410 -11.480 1.00 94.75 278 VAL A C 1
ATOM 2054 O O . VAL A 1 278 ? -9.676 -10.398 -11.171 1.00 94.75 278 VAL A O 1
ATOM 2057 N N . LEU A 1 279 ? -7.726 -11.439 -11.642 1.00 96.50 279 LEU A N 1
ATOM 2058 C CA . LEU A 1 279 ? -6.882 -10.245 -11.665 1.00 96.50 279 LEU A CA 1
ATOM 2059 C C . LEU A 1 279 ? -6.834 -9.648 -13.075 1.00 96.50 279 LEU A C 1
ATOM 2061 O O . LEU A 1 279 ? -6.535 -10.349 -14.044 1.00 96.50 279 LEU A O 1
ATOM 2065 N N . GLU A 1 280 ? -7.063 -8.344 -13.177 1.00 95.75 280 GLU A N 1
ATOM 2066 C CA . GLU A 1 280 ? -7.013 -7.587 -14.425 1.00 95.75 280 GLU A CA 1
ATOM 2067 C C . GLU A 1 280 ? -6.267 -6.266 -14.221 1.00 95.75 280 GLU A C 1
ATOM 2069 O O . GLU A 1 280 ? -6.559 -5.512 -13.296 1.00 95.75 280 GLU A O 1
ATOM 2074 N N . VAL A 1 281 ? -5.320 -5.946 -15.106 1.00 95.88 281 VAL A N 1
ATOM 2075 C CA . VAL A 1 281 ? -4.716 -4.607 -15.133 1.00 95.88 281 VAL A CA 1
ATOM 2076 C C . VAL A 1 281 ? -5.728 -3.638 -15.739 1.00 95.88 281 VAL A C 1
ATOM 2078 O O . VAL A 1 281 ? -5.947 -3.653 -16.950 1.00 95.88 281 VAL A O 1
ATOM 2081 N N . VAL A 1 282 ? -6.324 -2.797 -14.895 1.00 96.12 282 VAL A N 1
ATOM 2082 C CA . VAL A 1 282 ? -7.314 -1.789 -15.306 1.00 96.12 282 VAL A CA 1
ATOM 2083 C C . VAL A 1 282 ? -6.655 -0.465 -15.683 1.00 96.12 282 VAL A C 1
ATOM 2085 O O . VAL A 1 282 ? -7.125 0.189 -16.607 1.00 96.12 282 VAL A O 1
ATOM 2088 N N . ASN A 1 283 ? -5.509 -0.144 -15.067 1.00 96.25 283 ASN A N 1
ATOM 2089 C CA . ASN A 1 283 ? -4.649 0.978 -15.445 1.00 96.25 283 ASN A CA 1
ATOM 2090 C C . ASN A 1 283 ? -3.205 0.509 -15.591 1.00 96.25 283 ASN A C 1
ATOM 2092 O O . ASN A 1 283 ? -2.585 0.096 -14.614 1.00 96.25 283 ASN A O 1
ATOM 2096 N N . ALA A 1 284 ? -2.621 0.615 -16.779 1.00 94.69 284 ALA A N 1
ATOM 2097 C CA . ALA A 1 284 ? -1.223 0.227 -16.963 1.00 94.69 284 ALA A CA 1
ATOM 2098 C C . ALA A 1 284 ? -0.218 1.264 -16.423 1.00 94.69 284 ALA A C 1
ATOM 2100 O O . ALA A 1 284 ? 0.958 0.939 -16.288 1.00 94.69 284 ALA A O 1
ATOM 2101 N N . MET A 1 285 ? -0.636 2.516 -16.197 1.00 93.69 285 MET A N 1
ATOM 2102 C CA . MET A 1 285 ? 0.252 3.643 -15.903 1.00 93.69 285 MET A CA 1
ATOM 2103 C C . MET A 1 285 ? -0.510 4.834 -15.288 1.00 93.69 285 MET A C 1
ATOM 2105 O O . MET A 1 285 ? -0.935 5.756 -15.990 1.00 93.69 285 MET A O 1
ATOM 2109 N N . ALA A 1 286 ? -0.632 4.846 -13.966 1.00 95.19 286 ALA A N 1
ATOM 2110 C CA . ALA A 1 286 ? -1.108 5.985 -13.197 1.00 95.19 286 ALA A CA 1
ATOM 2111 C C . ALA A 1 286 ? -0.155 7.192 -13.352 1.00 95.19 286 ALA A C 1
ATOM 2113 O O . ALA A 1 286 ? 1.043 7.025 -13.602 1.00 95.19 286 ALA A O 1
ATOM 2114 N N . PRO A 1 287 ? -0.641 8.434 -13.168 1.00 94.12 287 PRO A N 1
ATOM 2115 C CA . PRO A 1 287 ? 0.197 9.631 -13.284 1.00 94.12 287 PRO A CA 1
ATOM 2116 C C . PRO A 1 287 ? 1.192 9.801 -12.125 1.00 94.12 287 PRO A C 1
ATOM 2118 O O . PRO A 1 287 ? 2.036 10.694 -12.180 1.00 94.12 287 PRO A O 1
ATOM 2121 N N . ILE A 1 288 ? 1.096 8.966 -11.086 1.00 93.88 288 ILE A N 1
ATOM 2122 C CA . ILE A 1 288 ? 1.867 9.071 -9.848 1.00 93.88 288 ILE A CA 1
ATOM 2123 C C . ILE A 1 288 ? 2.384 7.719 -9.362 1.00 93.88 288 ILE A C 1
ATOM 2125 O O . ILE A 1 288 ? 1.860 6.663 -9.716 1.00 93.88 288 ILE A O 1
ATOM 2129 N N . ARG A 1 289 ? 3.396 7.774 -8.493 1.00 94.06 289 ARG A N 1
ATOM 2130 C CA . ARG A 1 289 ? 3.805 6.656 -7.640 1.00 94.06 289 ARG A CA 1
ATOM 2131 C C . ARG A 1 289 ? 2.903 6.615 -6.409 1.00 94.06 289 ARG A C 1
ATOM 2133 O O . ARG A 1 289 ? 2.994 7.493 -5.553 1.00 94.06 289 ARG A O 1
ATOM 2140 N N . VAL A 1 290 ? 2.046 5.608 -6.324 1.00 95.44 290 VAL A N 1
ATOM 2141 C CA . VAL A 1 290 ? 1.112 5.419 -5.209 1.00 95.44 290 VAL A CA 1
ATOM 2142 C C . VAL A 1 290 ? 1.811 4.637 -4.098 1.00 95.44 290 VAL A C 1
ATOM 2144 O O . VAL A 1 290 ? 2.248 3.511 -4.312 1.00 95.44 290 VAL A O 1
ATOM 2147 N N . VAL A 1 291 ? 1.938 5.257 -2.923 1.00 93.56 291 VAL A N 1
ATOM 2148 C CA . VAL A 1 291 ? 2.556 4.673 -1.711 1.00 93.56 291 VAL A CA 1
ATOM 2149 C C . VAL A 1 291 ? 1.542 4.380 -0.605 1.00 93.56 291 VAL A C 1
ATOM 2151 O O . VAL A 1 291 ? 1.871 3.731 0.369 1.00 93.56 291 VAL A O 1
ATOM 2154 N N . GLY A 1 292 ? 0.316 4.874 -0.756 1.00 93.94 292 GLY A N 1
ATOM 2155 C CA . GLY A 1 292 ? -0.800 4.628 0.143 1.00 93.94 292 GLY A CA 1
ATOM 2156 C C . GLY A 1 292 ? -2.096 4.943 -0.592 1.00 93.94 292 GLY A C 1
ATOM 2157 O O . GLY A 1 292 ? -2.122 5.814 -1.466 1.00 93.94 292 GLY A O 1
ATOM 2158 N N . ALA A 1 293 ? -3.149 4.210 -0.269 1.00 94.44 293 ALA A N 1
ATOM 2159 C CA . ALA A 1 293 ? -4.485 4.389 -0.807 1.00 94.44 293 ALA A CA 1
ATOM 2160 C C . ALA A 1 293 ? -5.471 4.005 0.290 1.00 94.44 293 ALA A C 1
ATOM 2162 O O . ALA A 1 293 ? -5.188 3.127 1.093 1.00 94.44 293 ALA A O 1
ATOM 2163 N N . GLY A 1 294 ? -6.619 4.666 0.316 1.00 88.62 294 GLY A N 1
ATOM 2164 C CA . GLY A 1 294 ? -7.676 4.342 1.255 1.00 88.62 294 GLY A CA 1
ATOM 2165 C C . GLY A 1 294 ? -9.020 4.693 0.657 1.00 88.62 294 GLY A C 1
ATOM 2166 O O . GLY A 1 294 ? -9.130 5.599 -0.177 1.00 88.62 294 GLY A O 1
ATOM 2167 N N . THR A 1 295 ? -10.041 3.971 1.090 1.00 88.50 295 THR A N 1
ATOM 2168 C CA . THR A 1 295 ? -11.422 4.246 0.722 1.00 88.50 295 THR A CA 1
ATOM 2169 C C . THR A 1 295 ? -12.238 4.516 1.965 1.00 88.50 295 THR A C 1
ATOM 2171 O O . THR A 1 295 ? -12.009 3.950 3.027 1.00 88.50 295 THR A O 1
ATOM 2174 N N . SER A 1 296 ? -13.197 5.422 1.822 1.00 84.38 296 SER A N 1
ATOM 2175 C CA . SER A 1 296 ? -14.159 5.676 2.877 1.00 84.38 296 SER A CA 1
ATOM 2176 C C . SER A 1 296 ? -15.232 4.593 2.824 1.00 84.38 296 SER A C 1
ATOM 2178 O O . SER A 1 296 ? -16.116 4.616 1.966 1.00 84.38 296 SER A O 1
ATOM 2180 N N . ILE A 1 297 ? -15.136 3.616 3.716 1.00 81.38 297 ILE A N 1
ATOM 2181 C CA . ILE A 1 297 ? -15.997 2.424 3.727 1.00 81.38 297 ILE A CA 1
ATOM 2182 C C . ILE A 1 297 ? -17.406 2.683 4.277 1.00 81.38 297 ILE A C 1
ATOM 2184 O O . ILE A 1 297 ? -18.325 1.905 4.014 1.00 81.38 297 ILE A O 1
ATOM 2188 N N . CYS A 1 298 ? -17.592 3.782 5.012 1.00 77.81 298 CYS A N 1
ATOM 2189 C CA . CYS A 1 298 ? -18.889 4.192 5.541 1.00 77.81 298 CYS A CA 1
ATOM 2190 C C . CYS A 1 298 ? -19.455 5.462 4.912 1.00 77.81 298 CYS A C 1
ATOM 2192 O O . CYS A 1 298 ? -20.516 5.926 5.347 1.00 77.81 298 CYS A O 1
ATOM 2194 N N . ALA A 1 299 ? -18.766 6.069 3.940 1.00 64.31 299 ALA A N 1
ATOM 2195 C CA . ALA A 1 299 ? -19.349 7.197 3.235 1.00 64.31 299 ALA A CA 1
ATOM 2196 C C . ALA A 1 299 ? -20.698 6.749 2.643 1.00 64.31 299 ALA A C 1
ATOM 2198 O O . ALA A 1 299 ? -20.758 5.727 1.949 1.00 64.31 299 ALA A O 1
ATOM 2199 N N . PRO A 1 300 ? -21.807 7.458 2.920 1.00 51.09 300 PRO A N 1
ATOM 2200 C CA . PRO A 1 300 ? -23.068 7.138 2.277 1.00 51.09 300 PRO A CA 1
ATOM 2201 C C . PRO A 1 300 ? -22.869 7.191 0.757 1.00 51.09 300 PRO A C 1
ATOM 2203 O O . PRO A 1 300 ? -22.255 8.123 0.248 1.00 51.09 300 PRO A O 1
ATOM 2206 N N . LEU A 1 301 ? -23.425 6.211 0.033 1.00 45.88 301 LEU A N 1
ATOM 2207 C CA . LEU A 1 301 ? -23.380 6.078 -1.438 1.00 45.88 301 LEU A CA 1
ATOM 2208 C C . LEU A 1 301 ? -23.961 7.283 -2.218 1.00 45.88 301 LEU A C 1
ATOM 2210 O O . LEU A 1 301 ? -24.108 7.224 -3.439 1.00 45.88 301 LEU A O 1
ATOM 2214 N N . GLU A 1 302 ? -24.320 8.373 -1.544 1.00 34.44 302 GLU A N 1
ATOM 2215 C CA . GLU A 1 302 ? -24.743 9.608 -2.187 1.00 34.44 302 GLU A CA 1
ATOM 2216 C C . GLU A 1 302 ? -23.512 10.440 -2.566 1.00 34.44 302 GLU A C 1
ATOM 2218 O O . GLU A 1 302 ? -23.017 11.269 -1.806 1.00 34.44 302 GLU A O 1
ATOM 2223 N N . VAL A 1 303 ? -23.037 10.212 -3.792 1.00 33.88 303 VAL A N 1
ATOM 2224 C CA . VAL A 1 303 ? -22.238 11.196 -4.532 1.00 33.88 303 VAL A CA 1
ATOM 2225 C C . VAL A 1 303 ? -23.082 12.481 -4.663 1.00 33.88 303 VAL A C 1
ATOM 2227 O O . VAL A 1 303 ? -24.264 12.362 -5.003 1.00 33.88 303 VAL A O 1
ATOM 2230 N N . PRO A 1 304 ? -22.541 13.685 -4.387 1.00 36.34 304 PRO A N 1
ATOM 2231 C CA . PRO A 1 304 ? -23.263 14.941 -4.608 1.00 36.34 304 PRO A CA 1
ATOM 2232 C C . PRO A 1 304 ? -23.730 15.142 -6.059 1.00 36.34 304 PRO A C 1
ATOM 2234 O O . PRO A 1 304 ? -23.035 14.682 -6.995 1.00 36.34 304 PRO A O 1
#

=== Feature glossary ===
The features interleaved in this record are:

— What the protein is —

Sequence gives the chain of amino acids in standard one-letter code (A=alanine, C=cysteine, …, Y=tyrosine), read N→C. It is the only feature that is directly encoded by the gene; all structural features are derived from the folded form of this sequence.

Database cross-references. InterPro integrates a dozen domain/family signature databases into unified entries with residue-range hits. GO terms attach function/process/location labels with evidence codes. CATH codes position the fold in a four-level structural taxonomy. Organism is the NCBI-taxonomy species name.

— Where its atoms are —

Atomic coordinates in PDBx/mmCIF format — the same representation the Protein Data Bank distributes. Each line of the _atom_site loop places one backbone atom in Cartesian space (units: ångströms, origin: arbitrary).

The six renders are orthographic views along the three Cartesian axes in both directions. Representation (cartoon, sticks, or surface) and color scheme (sequence-rainbow or by-chain) vary across proteins so the training set covers all the common visualization conventions.

— Local backbone conformation —

Eight-state secondary structure (DSSP): H is the canonical α-helix, G the tighter 3₁₀-helix, I the wider π-helix; E/B are β-structure, T and S are turns and bends, and '-' is everything else. DSSP derives these from the pattern of main-chain N–H···O=C hydrogen bonds, not from the sequence.

P-SEA three-state annotation labels each residue as helix, strand, or coil based purely on the geometry of the Cα trace. It serves as a fallback when the full backbone (and thus DSSP) is unavailable.

The φ/ψ torsion pair specifies the backbone conformation at each residue. φ rotates about the N–Cα bond, ψ about the Cα–C bond. Steric clashes forbid most of the (φ, ψ) plane — the allowed regions (α-helix basin, β-sheet basin, left-handed helix) are the Ramachandran-allowed regions.

— Global shape and packing —

The geometric summary reports three shape descriptors. Rg (radius of gyration) measures how spread out the Cα atoms are about their c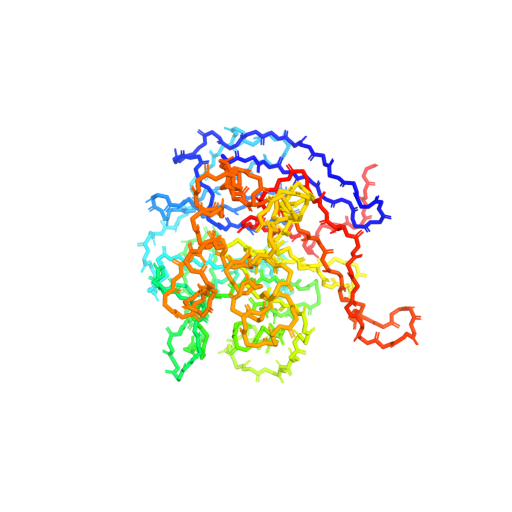entre of mass; compact globular proteins have small Rg, elongated or unfolded ones large. Cα contacts (<8 Å, |i−j|>4) count long-range residue pairs in spatial proximity — high for tightly packed folds, near zero for rods or random coil. The bounding-box extents give the protein's footprint along x, y, z in Å.

Solvent-accessible surface area (SASA) is the area in Å² traced out by the centre of a 1.4 Å probe sphere (a water molecule) rolled over the protein's van der Waals surface (Shrake–Rupley / Lee–Richards construction). Buried residues have near-zero SASA; fully exposed residues can exceed 200 Å². The total SASA scales roughly with the number of surface residues.

The contact map is a binary N×N matrix image: pixel (i, j) is dark where Cα_i and Cα_j are within 8 Å and |i−j|>4. Because the |i−j|>4 filter removes local helical contacts, off-diagonal stripes parallel to the main diagonal indicate parallel β-sheets; stripes perpendicular to it indicate antiparallel β-sheets. The Ramachandran plot scatters every residue's (φ, ψ) pair against the sterically allowed regions. The PAE heatmap renders the predicted-aligned-error matrix.

— Structural neighborhood —

3Di is Foldseek's structural alphabet. Each residue is assigned one of twenty discrete states based on how its Cα sits relative to its spatial (not sequential) neighbors. Aligning 3Di strings finds structural homologs roughly as well as full 3D superposition, but orders of magnitude faster.

Nearest PDB neighbors are the top structural matches found by Foldseek when searching this structure against the entire Protein Data Bank. Each hit reports a TM-score (0 to 1; >0.5 almost always implies the same fold) and an E-value. These are *structural* homologs — they may share no detectable sequence similarity.

— Confidence and disorder —

For AlphaFold models, the B-factor field carries pLDDT — the model's own estimate of local accuracy on a 0–100 scale. Regions with pLDDT<50 should be treated as essentially unmodeled; they often correspond to intrinsically disordered segments.

Crystallographic B-factors measure how much each atom's electron density is smeared out, in Å². They rise in mobile loops and surface residues and fall in the buried interior. In AlphaFold models this column is repurposed to hold pLDDT instead.

Predicted aligned error is AlphaFold's pairwise confidence. Unlike pLDDT (per-residue), PAE is per-residue-pair and captures whether two parts of the structure are correctly placed relative to each other. Units are ångströms of expected positional error.